Protein AF-0000000076641275 (afdb_homodimer)

InterPro domains:
  IPR004360 Glyoxalase/fosfomycin resistance/dioxygenase domain [PF00903] (17-124)
  IPR029068 Glyoxalase/Bleomycin resistance protein/Dihydroxybiphenyl dioxygenase [SSF54593] (12-140)
  IPR037523 Vicinal oxygen chelate (VOC), core domain [PS51819] (9-127)

Foldseek 3Di:
DPPQPVHPQADPDAAEFAFPPVVLVQQLCCQLQVKAWDDWDADPVGFTAWTWIDGPSGIHMYGYDDPVGHGDAEEDEDEDADAQSSVVRSVVSAWDWPFDFDDDPLQQKTWGWTQHPRGHIYIYIYHHDDADPVSSVVVCVVVVVD/DPPQPVHVQADPDAAEFAFPPVVLVQQLCCQLQVWAWDDWDADPVGFTAWTWIDGPSGIHIYGYDDPVGHGDAEEDEDEDADAQSSVVRSVVSPWDWPFDFDDDPLQQKTWGWTQHPRGHIYIYIYHHDDADPVSSVVVCVVVVVD

Sequence (292 aa):
MSITPFSDKYHTATPYLLVEGVAGLVDFLANAFGAEKTIWLERNNGSIMHVEVQIGDSIIMMGEPTDEFDSMPGSIYLRVEDCDATYQKALESGGESIMEPTDMHHAGERYGGIKDPAGNIWWIATHIEDVSPEEQQRRIKESGTLMSITPFSDKYHTATPYLLVEGVAGLVDFLANAFGAEKTIWLERNNGSIMHVEVQIGDSIIMMGEPTDEFDSMPGSIYLRVEDCDATYQKALESGGESIMEPTDMHHAGERYGGIKDPAGNIWWIATHIEDVSPEEQQRRIKESGTL

Radius of gyration: 19.06 Å; Cα contacts (8 Å, |Δi|>4): 694; chains: 2; bounding box: 42×55×48 Å

pLDDT: mean 88.31, std 16.48, range [21.06, 98.88]

Solvent-accessible surface area (backbone atoms only — not comparable to full-atom values): 14756 Å² total; per-residue (Å²): 130,83,59,68,43,91,42,98,59,66,59,28,55,24,44,33,35,24,20,60,61,54,71,60,43,53,52,31,38,29,67,25,62,60,35,40,79,75,46,81,39,55,31,73,88,65,48,46,56,38,34,31,32,35,33,86,77,25,52,42,36,33,24,40,52,52,98,88,40,69,68,34,38,30,32,33,38,32,57,43,93,49,31,67,61,38,52,51,35,28,44,75,51,60,28,42,83,76,35,74,72,39,78,37,74,40,66,20,29,32,37,23,31,33,31,41,85,51,60,27,36,39,36,33,24,15,82,73,45,64,56,41,70,69,55,23,54,51,37,32,53,69,69,57,65,56,128,82,56,68,42,90,42,96,59,64,59,27,55,25,44,34,35,25,21,60,60,54,70,60,42,50,53,32,39,30,67,25,63,61,35,40,81,74,45,82,40,54,32,72,86,66,49,46,57,38,33,30,32,35,36,87,77,23,50,41,35,35,25,40,52,51,98,87,40,69,69,34,39,33,32,32,37,33,56,43,93,47,32,67,61,38,51,51,35,26,44,75,51,59,28,42,81,76,35,75,72,40,77,37,73,39,66,19,28,31,37,24,30,33,32,42,86,50,61,28,35,39,36,33,24,14,83,72,43,67,56,39,70,69,54,23,52,53,37,32,53,69,67,58,65,56

Nearest PDB structures (foldseek):
  5ump-assembly1_B  TM=7.997E-01  e=6.516E-06  Streptomyces sp. CB03234
  5ujp-assembly1_B  TM=7.567E-01  e=3.694E-06  Streptomyces sp. CB03234
  6bnx-assembly1_A  TM=8.092E-01  e=3.576E-05  Zea mays
  2p7q-assembly4_C-2  TM=7.142E-01  e=1.678E-05  Listeria monocytogenes EGD-e
  1lqp-assembly1_B  TM=5.786E-01  e=1.113E-04  Pseudomonas aeruginosa

Organism: NCBI:txid1194090

Structure (mmCIF, N/CA/C/O backbone):
data_AF-0000000076641275-model_v1
#
loop_
_entity.id
_entity.type
_entity.pdbx_description
1 polymer 'Uncharacterized conserved protein PhnB, glyoxalase superfamily'
#
loop_
_atom_site.group_PDB
_atom_site.id
_atom_site.type_symbol
_atom_site.label_atom_id
_atom_site.label_alt_id
_atom_site.label_comp_id
_atom_site.label_asym_id
_atom_site.label_entity_id
_atom_site.label_seq_id
_atom_site.pdbx_PDB_ins_code
_atom_site.Cartn_x
_atom_site.Cartn_y
_atom_site.Cartn_z
_atom_site.occupancy
_atom_site.B_iso_or_equiv
_atom_site.auth_seq_id
_atom_site.auth_comp_id
_atom_site.auth_asym_id
_atom_site.auth_atom_id
_atom_site.pdbx_PDB_model_num
ATOM 1 N N . MET A 1 1 ? -12.047 10.492 27.875 1 21.19 1 MET A N 1
ATOM 2 C CA . MET A 1 1 ? -12.117 9.68 26.656 1 21.19 1 MET A CA 1
ATOM 3 C C . MET A 1 1 ? -10.719 9.328 26.156 1 21.19 1 MET A C 1
ATOM 5 O O . MET A 1 1 ? -9.852 10.203 26.047 1 21.19 1 MET A O 1
ATOM 9 N N . SER A 1 2 ? -10.086 8.242 26.453 1 25.23 2 SER A N 1
ATOM 10 C CA . SER A 1 2 ? -8.719 7.75 26.281 1 25.23 2 SER A CA 1
ATOM 11 C C . SER A 1 2 ? -8.227 7.984 24.859 1 25.23 2 SER A C 1
ATOM 13 O O . SER A 1 2 ? -8.914 7.637 23.891 1 25.23 2 SER A O 1
ATOM 15 N N . ILE A 1 3 ? -7.781 9.188 24.562 1 30.22 3 ILE A N 1
ATOM 16 C CA . ILE A 1 3 ? -7.094 9.547 23.328 1 30.22 3 ILE A CA 1
ATOM 17 C C . ILE A 1 3 ? -6.285 8.359 22.812 1 30.22 3 ILE A C 1
ATOM 19 O O . ILE A 1 3 ? -5.391 7.867 23.516 1 30.22 3 ILE A O 1
ATOM 23 N N . THR A 1 4 ? -6.867 7.492 22.188 1 33.38 4 THR A N 1
ATOM 24 C CA . THR A 1 4 ? -6.066 6.352 21.766 1 33.38 4 THR A CA 1
ATOM 25 C C . THR A 1 4 ? -4.773 6.82 21.109 1 33.38 4 THR A C 1
ATOM 27 O O . THR A 1 4 ? -4.801 7.609 20.156 1 33.38 4 THR A O 1
ATOM 30 N N . PRO A 1 5 ? -3.656 7.234 21.75 1 34.31 5 PRO A N 1
ATOM 31 C CA . PRO A 1 5 ? -2.336 7.504 21.188 1 34.31 5 PRO A CA 1
ATOM 32 C C . PRO A 1 5 ? -2.238 7.098 19.719 1 34.31 5 PRO A C 1
ATOM 34 O O . PRO A 1 5 ? -3.029 6.277 19.234 1 34.31 5 PRO A O 1
ATOM 37 N N . PHE A 1 6 ? -1.801 7.973 18.734 1 41.41 6 PHE A N 1
ATOM 38 C CA . PHE A 1 6 ? -1.416 7.344 17.484 1 41.41 6 PHE A CA 1
ATOM 39 C C . PHE A 1 6 ? -1.295 5.832 17.641 1 41.41 6 PHE A C 1
ATOM 41 O O . PHE A 1 6 ? -0.346 5.344 18.266 1 41.41 6 PHE A O 1
ATOM 48 N N . SER A 1 7 ? -2.271 5.219 18.203 1 48.5 7 SER A N 1
ATOM 49 C CA . SER A 1 7 ? -2.879 3.957 18.625 1 48.5 7 SER A CA 1
ATOM 50 C C . SER A 1 7 ? -2.41 2.801 17.734 1 48.5 7 SER A C 1
ATOM 52 O O . SER A 1 7 ? -1.901 3.016 16.641 1 48.5 7 SER A O 1
ATOM 54 N N . ASP A 1 8 ? -2.273 1.683 18.234 1 62.59 8 ASP A N 1
ATOM 55 C CA . ASP A 1 8 ? -2.145 0.279 17.844 1 62.59 8 ASP A CA 1
ATOM 56 C C . ASP A 1 8 ? -2.918 -0.016 16.562 1 62.59 8 ASP A C 1
ATOM 58 O O . ASP A 1 8 ? -3.039 -1.174 16.156 1 62.59 8 ASP A O 1
ATOM 62 N N . LYS A 1 9 ? -3.252 1.275 15.891 1 78.88 9 LYS A N 1
ATOM 63 C CA . LYS A 1 9 ? -4.148 0.966 14.781 1 78.88 9 LYS A CA 1
ATOM 64 C C . LYS A 1 9 ? -3.379 0.832 13.477 1 78.88 9 LYS A C 1
ATOM 66 O O . LYS A 1 9 ? -3.803 0.111 12.57 1 78.88 9 LYS A O 1
ATOM 71 N N . TYR A 1 10 ? -2.189 1.527 13.469 1 90.06 10 TYR A N 1
ATOM 72 C CA . TYR A 1 10 ? -1.462 1.541 12.203 1 90.06 10 TYR A CA 1
ATOM 73 C C . TYR A 1 10 ? -0.299 0.558 12.234 1 90.06 10 TYR A C 1
ATOM 75 O O . TYR A 1 10 ? 0.381 0.421 13.25 1 90.06 10 TYR A O 1
ATOM 83 N N . HIS A 1 11 ? -0.176 -0.023 11.156 1 95.38 11 HIS A N 1
ATOM 84 C CA . HIS A 1 11 ? 1.046 -0.794 10.953 1 95.38 11 HIS A CA 1
ATOM 85 C C . HIS A 1 11 ? 2.191 0.1 10.492 1 95.38 11 HIS A C 1
ATOM 87 O O . HIS A 1 11 ? 1.996 1.295 10.258 1 95.38 11 HIS A O 1
ATOM 93 N N . THR A 1 12 ? 3.33 -0.442 10.469 1 96.62 12 THR A N 1
ATOM 94 C CA . THR A 1 12 ? 4.492 0.324 10.031 1 96.62 12 THR A CA 1
ATOM 95 C C . THR A 1 12 ? 4.254 0.93 8.656 1 96.62 12 THR A C 1
ATOM 97 O O . THR A 1 12 ? 4.559 2.102 8.422 1 96.62 12 THR A O 1
ATOM 100 N N . ALA A 1 13 ? 3.758 0.135 7.727 1 97.75 13 ALA A N 1
ATOM 101 C CA . ALA A 1 13 ? 3.459 0.592 6.375 1 97.75 13 ALA A CA 1
ATOM 102 C C . ALA A 1 13 ? 1.959 0.536 6.094 1 97.75 13 ALA A C 1
ATOM 104 O O . ALA A 1 13 ? 1.328 -0.51 6.27 1 97.75 13 ALA A O 1
ATOM 105 N N . THR A 1 14 ? 1.413 1.625 5.703 1 97.94 14 THR A N 1
ATOM 106 C CA . THR A 1 14 ? 0.001 1.739 5.355 1 97.94 14 THR A CA 1
ATOM 107 C C . THR A 1 14 ? -0.164 2.232 3.922 1 97.94 14 THR A C 1
ATOM 109 O O . THR A 1 14 ? 0.385 3.271 3.549 1 97.94 14 THR A O 1
ATOM 1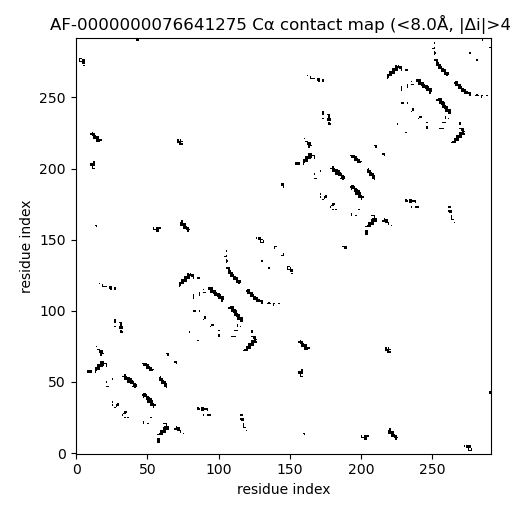12 N N . PRO A 1 15 ? -0.884 1.471 3.094 1 98.69 15 PRO A N 1
ATOM 113 C CA . PRO A 1 15 ? -1.108 1.979 1.739 1 98.69 15 PRO A CA 1
ATOM 114 C C . PRO A 1 15 ? -1.809 3.336 1.725 1 98.69 15 PRO A C 1
ATOM 116 O O . PRO A 1 15 ? -2.701 3.582 2.539 1 98.69 15 PRO A O 1
ATOM 119 N N . TYR A 1 16 ? -1.378 4.184 0.851 1 98.5 16 TYR A N 1
ATOM 120 C CA . TYR A 1 16 ? -2.006 5.477 0.615 1 98.5 16 TYR A CA 1
ATOM 121 C C . TYR A 1 16 ? -2.41 5.629 -0.847 1 98.5 16 TYR A C 1
ATOM 123 O O . TYR A 1 16 ? -1.552 5.707 -1.729 1 98.5 16 TYR A O 1
ATOM 131 N N . LEU A 1 17 ? -3.678 5.68 -1.099 1 98.75 17 LEU A N 1
ATOM 132 C CA . LEU A 1 17 ? -4.211 5.777 -2.453 1 98.75 17 LEU A CA 1
ATOM 133 C C . LEU A 1 17 ? -4.613 7.211 -2.777 1 98.75 17 LEU A C 1
ATOM 135 O O . LEU A 1 17 ? -5.551 7.75 -2.18 1 98.75 17 LEU A O 1
ATOM 139 N N . LEU A 1 18 ? -3.891 7.844 -3.684 1 98.31 18 LEU A N 1
ATOM 140 C CA . LEU A 1 18 ? -4.27 9.148 -4.211 1 98.31 18 LEU A CA 1
ATOM 141 C C . LEU A 1 18 ? -5.07 9 -5.5 1 98.31 18 LEU A C 1
ATOM 143 O O . LEU A 1 18 ? -4.5 8.773 -6.566 1 98.31 18 LEU A O 1
ATOM 147 N N . VAL A 1 19 ? -6.355 9.18 -5.395 1 98.56 19 VAL A N 1
ATOM 148 C CA . VAL A 1 19 ? -7.211 8.875 -6.539 1 98.56 19 VAL A CA 1
ATOM 149 C C . VAL A 1 19 ? -8.383 9.852 -6.586 1 98.56 19 VAL A C 1
ATOM 151 O O . VAL A 1 19 ? -8.734 10.453 -5.57 1 98.56 19 VAL A O 1
ATOM 154 N N . GLU A 1 20 ? -8.938 9.945 -7.75 1 97.06 20 GLU A N 1
ATOM 155 C CA . GLU A 1 20 ? -10.211 10.656 -7.871 1 97.06 20 GLU A CA 1
ATOM 156 C C . GLU A 1 20 ? -11.375 9.773 -7.43 1 97.06 20 GLU A C 1
ATOM 158 O O . GLU A 1 20 ? -11.305 8.547 -7.531 1 97.06 20 GLU A O 1
ATOM 163 N N . GLY A 1 21 ? -12.43 10.414 -6.926 1 96.31 21 GLY A N 1
ATOM 164 C CA . GLY A 1 21 ? -13.633 9.672 -6.594 1 96.31 21 GLY A CA 1
ATOM 165 C C . GLY A 1 21 ? -13.492 8.828 -5.344 1 96.31 21 GLY A C 1
ATOM 166 O O . GLY A 1 21 ? -13.844 7.641 -5.344 1 96.31 21 GLY A O 1
ATOM 167 N N . VAL A 1 22 ? -12.898 9.383 -4.297 1 97.62 22 VAL A N 1
ATOM 168 C CA . VAL A 1 22 ? -12.625 8.688 -3.045 1 97.62 22 VAL A CA 1
ATOM 169 C C . VAL A 1 22 ? -13.93 8.195 -2.43 1 97.62 22 VAL A C 1
ATOM 171 O O . VAL A 1 22 ? -13.992 7.086 -1.894 1 97.62 22 VAL A O 1
ATOM 174 N N . ALA A 1 23 ? -14.992 9 -2.553 1 96.75 23 ALA A N 1
ATOM 175 C CA . ALA A 1 23 ? -16.281 8.594 -1.99 1 96.75 23 ALA A CA 1
ATOM 176 C C . ALA A 1 23 ? -16.766 7.293 -2.621 1 96.75 23 ALA A C 1
ATOM 178 O O . ALA A 1 23 ? -17.188 6.375 -1.914 1 96.75 23 ALA A O 1
ATOM 179 N N . GLY A 1 24 ? -16.719 7.219 -3.932 1 97.69 24 GLY A N 1
ATOM 180 C CA . GLY A 1 24 ? -17.078 5.996 -4.629 1 97.69 24 GLY A CA 1
ATOM 181 C C . GLY A 1 24 ? -16.188 4.816 -4.277 1 97.69 24 GLY A C 1
ATOM 182 O O . GLY A 1 24 ? -16.656 3.682 -4.191 1 97.69 24 GLY A O 1
ATOM 183 N N . LEU A 1 25 ? -14.906 5.082 -4.094 1 98.31 25 LEU A N 1
ATOM 184 C CA . LEU A 1 25 ? -13.977 4.027 -3.701 1 98.31 25 LEU A CA 1
ATOM 185 C C . LEU A 1 25 ? -14.328 3.477 -2.324 1 98.31 25 LEU A C 1
ATOM 187 O O . LEU A 1 25 ? -14.297 2.262 -2.109 1 98.31 25 LEU A O 1
ATOM 191 N N . VAL A 1 26 ? -14.641 4.355 -1.362 1 98 26 VAL A N 1
ATOM 192 C CA . VAL A 1 26 ? -15.023 3.92 -0.023 1 98 26 VAL A CA 1
ATOM 193 C C . VAL A 1 26 ? -16.25 3.01 -0.106 1 98 26 VAL A C 1
ATOM 195 O O . VAL A 1 26 ? -16.297 1.962 0.544 1 98 26 VAL A O 1
ATOM 198 N N . ASP A 1 27 ? -17.219 3.369 -0.912 1 98.06 27 ASP A N 1
ATOM 199 C CA . ASP A 1 27 ? -18.406 2.537 -1.11 1 98.06 27 ASP A CA 1
ATOM 200 C C . ASP A 1 27 ? -18.031 1.179 -1.696 1 98.06 27 ASP A C 1
ATOM 202 O O . ASP A 1 27 ? -18.531 0.145 -1.254 1 98.06 27 ASP A O 1
ATOM 206 N N . PHE A 1 28 ? -17.203 1.233 -2.686 1 98.81 28 PHE A N 1
ATOM 207 C CA . PHE A 1 28 ? -16.734 -0.005 -3.297 1 98.81 28 PHE A CA 1
ATOM 208 C C . PHE A 1 28 ? -16.094 -0.913 -2.256 1 98.81 28 PHE A C 1
ATOM 210 O O . PHE A 1 28 ? -16.406 -2.1 -2.174 1 98.81 28 PHE A O 1
ATOM 217 N N . LEU A 1 29 ? -15.172 -0.357 -1.477 1 98.75 29 LEU A N 1
ATOM 218 C CA . LEU A 1 29 ? -14.43 -1.143 -0.498 1 98.75 29 LEU A CA 1
ATOM 219 C C . LEU A 1 29 ? -15.359 -1.681 0.585 1 98.75 29 LEU A C 1
ATOM 221 O O . LEU A 1 29 ? -15.156 -2.791 1.084 1 98.75 29 LEU A O 1
ATOM 225 N N . ALA A 1 30 ? -16.344 -0.887 0.971 1 98.5 30 ALA A N 1
ATOM 226 C CA . ALA A 1 30 ? -17.312 -1.351 1.949 1 98.5 30 ALA A CA 1
ATOM 227 C C . ALA A 1 30 ? -18.094 -2.549 1.418 1 98.5 30 ALA A C 1
ATOM 229 O O . ALA A 1 30 ? -18.25 -3.557 2.111 1 98.5 30 ALA A O 1
ATOM 230 N N . ASN A 1 31 ? -18.547 -2.453 0.257 1 98.25 31 ASN A N 1
ATOM 231 C CA . ASN A 1 31 ? -19.359 -3.498 -0.341 1 98.25 31 ASN A CA 1
ATOM 232 C C . ASN A 1 31 ? -18.547 -4.738 -0.679 1 98.25 31 ASN A C 1
ATOM 234 O O . ASN A 1 31 ? -18.969 -5.863 -0.431 1 98.25 31 ASN A O 1
ATOM 238 N N . ALA A 1 32 ? -17.406 -4.516 -1.202 1 98.56 32 ALA A N 1
ATOM 239 C CA . ALA A 1 32 ? -16.609 -5.621 -1.72 1 98.56 32 ALA A CA 1
ATOM 240 C C . ALA A 1 32 ? -15.828 -6.309 -0.598 1 98.56 32 ALA A C 1
ATOM 242 O O . ALA A 1 32 ? -15.695 -7.535 -0.594 1 98.56 32 ALA A O 1
ATOM 243 N N . PHE A 1 33 ? -15.297 -5.469 0.336 1 98.5 33 PHE A N 1
ATOM 244 C CA . PHE A 1 33 ? -14.297 -6.016 1.247 1 98.5 33 PHE A CA 1
ATOM 245 C C . PHE A 1 33 ? -14.727 -5.816 2.697 1 98.5 33 PHE A C 1
ATOM 247 O O . PHE A 1 33 ? -13.992 -6.18 3.619 1 98.5 33 PHE A O 1
ATOM 254 N N . GLY A 1 34 ? -15.852 -5.23 2.947 1 97.81 34 GLY A N 1
ATOM 255 C CA . GLY A 1 34 ? -16.312 -4.992 4.305 1 97.81 34 GLY A CA 1
ATOM 256 C C . GLY A 1 34 ? -15.547 -3.887 5.008 1 97.81 34 GLY A C 1
ATOM 257 O O . GLY A 1 34 ? -15.391 -3.912 6.23 1 97.81 34 GLY A O 1
ATOM 258 N N . ALA A 1 35 ? -15.07 -2.988 4.242 1 97.75 35 ALA A N 1
ATOM 259 C CA . ALA A 1 35 ? -14.312 -1.878 4.812 1 97.75 35 ALA A CA 1
ATOM 260 C C . ALA A 1 35 ? -15.195 -1.005 5.695 1 97.75 35 ALA A C 1
ATOM 262 O O . ALA A 1 35 ? -16.359 -0.744 5.363 1 97.75 35 ALA A O 1
ATOM 263 N N . GLU A 1 36 ? -14.594 -0.592 6.781 1 94.56 36 GLU A N 1
ATOM 264 C CA . GLU A 1 36 ? -15.258 0.338 7.684 1 94.56 36 GLU A CA 1
ATOM 265 C C . GLU A 1 36 ? -14.539 1.684 7.723 1 94.56 36 GLU A C 1
ATOM 267 O O . GLU A 1 36 ? -13.32 1.736 7.902 1 94.56 36 GLU A O 1
ATOM 272 N N . LYS A 1 37 ? -15.312 2.707 7.512 1 85.06 37 LYS A N 1
ATOM 273 C CA . LYS A 1 37 ? -14.734 4.047 7.555 1 85.06 37 LYS A CA 1
ATOM 274 C C . LYS A 1 37 ? -14.328 4.426 8.977 1 85.06 37 LYS A C 1
ATOM 276 O O . LYS A 1 37 ? -15.117 4.262 9.914 1 85.06 37 LYS A O 1
ATOM 281 N N . THR A 1 38 ? -13.234 5.121 8.969 1 76.62 38 THR A N 1
AT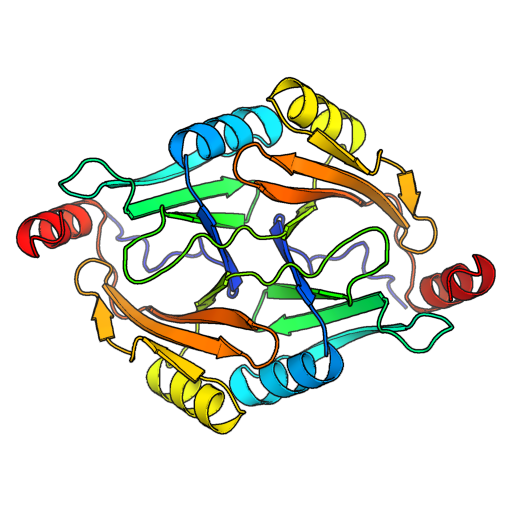OM 282 C CA . THR A 1 38 ? -12.789 5.5 10.305 1 76.62 38 THR A CA 1
ATOM 283 C C . THR A 1 38 ? -12.516 7 10.383 1 76.62 38 THR A C 1
ATOM 285 O O . THR A 1 38 ? -12.797 7.637 11.398 1 76.62 38 THR A O 1
ATOM 288 N N . ILE A 1 39 ? -11.992 7.605 9.398 1 82.56 39 ILE A N 1
ATOM 289 C CA . ILE A 1 39 ? -11.672 9.031 9.312 1 82.56 39 ILE A CA 1
ATOM 290 C C . ILE A 1 39 ? -12.164 9.586 7.984 1 82.56 39 ILE A C 1
ATOM 292 O O . ILE A 1 39 ? -12.062 8.93 6.945 1 82.56 39 ILE A O 1
ATOM 296 N N . TRP A 1 40 ? -12.773 10.742 8.008 1 88.31 40 TRP A N 1
ATOM 297 C CA . TRP A 1 40 ? -13.25 11.438 6.82 1 88.31 40 TRP A CA 1
ATOM 298 C C . TRP A 1 40 ? -13.008 12.938 6.938 1 88.31 40 TRP A C 1
ATOM 300 O O . TRP A 1 40 ? -13.688 13.625 7.707 1 88.31 40 TRP A O 1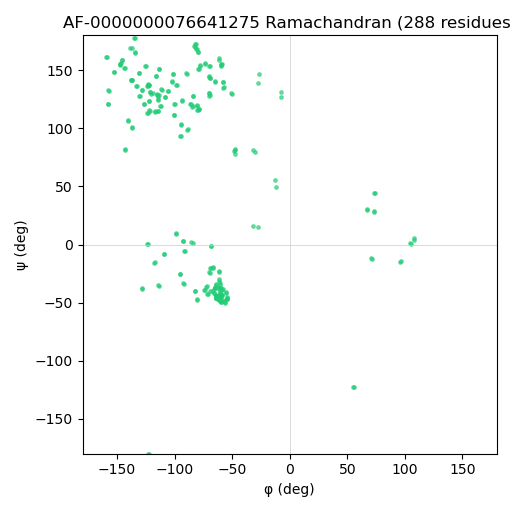
ATOM 310 N N . LEU A 1 41 ? -12.031 13.398 6.184 1 85.25 41 LEU A N 1
ATOM 311 C CA . LEU A 1 41 ? -11.68 14.812 6.195 1 85.25 41 LEU A CA 1
ATOM 312 C C . LEU A 1 41 ? -11.859 15.43 4.812 1 85.25 41 LEU A C 1
ATOM 314 O O . LEU A 1 41 ? -11.297 14.938 3.832 1 85.25 41 LEU A O 1
ATOM 318 N N . GLU A 1 42 ? -12.547 16.531 4.805 1 87.38 42 GLU A N 1
ATOM 319 C CA . GLU A 1 42 ? -12.797 17.234 3.553 1 87.38 42 GLU A CA 1
ATOM 320 C C . GLU A 1 42 ? -12.086 18.594 3.529 1 87.38 42 GLU A C 1
ATOM 322 O O . GLU A 1 42 ? -11.867 19.203 4.578 1 87.38 42 GLU A O 1
ATOM 327 N N . ARG A 1 43 ? -11.758 18.969 2.334 1 86.19 43 ARG A N 1
ATOM 328 C CA . ARG A 1 43 ? -11.281 20.328 2.127 1 86.19 43 ARG A CA 1
ATOM 329 C C . ARG A 1 43 ? -12.453 21.312 2.035 1 86.19 43 ARG A C 1
ATOM 331 O O . ARG A 1 43 ? -13.602 20.906 1.889 1 86.19 43 ARG A O 1
ATOM 338 N N . ASN A 1 44 ? -12.062 22.562 2.092 1 83.19 44 ASN A N 1
ATOM 339 C CA . ASN A 1 44 ? -13.078 23.609 2.029 1 83.19 44 ASN A CA 1
ATOM 340 C C . ASN A 1 44 ? -13.844 23.562 0.708 1 83.19 44 ASN A C 1
ATOM 342 O O . ASN A 1 44 ? -15.031 23.906 0.662 1 83.19 44 ASN A O 1
ATOM 346 N N . ASN A 1 45 ? -13.227 23.156 -0.302 1 86.56 45 ASN A N 1
ATOM 347 C CA . ASN A 1 45 ? -13.844 23.141 -1.62 1 86.56 45 ASN A CA 1
ATOM 348 C C . ASN A 1 45 ? -14.68 21.875 -1.835 1 86.56 45 ASN A C 1
ATOM 350 O O . ASN A 1 45 ? -15.195 21.656 -2.932 1 86.56 45 ASN A O 1
ATOM 354 N N . GLY A 1 46 ? -14.75 21.016 -0.806 1 87.31 46 GLY A N 1
ATOM 355 C CA . GLY A 1 46 ? -15.586 19.828 -0.873 1 87.31 46 GLY A CA 1
ATOM 356 C C . GLY A 1 46 ? -14.828 18.578 -1.294 1 87.31 46 GLY A C 1
ATOM 357 O O . GLY A 1 46 ? -15.336 17.469 -1.17 1 87.31 46 GLY A O 1
ATOM 358 N N . SER A 1 47 ? -13.672 18.812 -1.81 1 90.19 47 SER A N 1
ATOM 359 C CA . SER A 1 47 ? -12.875 17.641 -2.174 1 90.19 47 SER A CA 1
ATOM 360 C C . SER A 1 47 ? -12.391 16.891 -0.937 1 90.19 47 SER A C 1
ATOM 362 O O . SER A 1 47 ? -12.297 17.469 0.149 1 90.19 47 SER A O 1
ATOM 364 N N . ILE A 1 48 ? -12.164 15.672 -1.044 1 92.12 48 ILE A N 1
ATOM 365 C CA . ILE A 1 48 ? -11.773 14.844 0.09 1 92.12 48 ILE A CA 1
ATOM 366 C C . ILE A 1 48 ? -10.266 14.945 0.309 1 92.12 48 ILE A C 1
ATOM 368 O O . ILE A 1 48 ? -9.484 14.562 -0.562 1 92.12 48 ILE A O 1
ATOM 372 N N . MET A 1 49 ? -9.875 15.406 1.415 1 89.81 49 MET A N 1
ATOM 373 C CA . MET A 1 49 ? -8.477 15.57 1.79 1 89.81 49 MET A CA 1
ATOM 374 C C . MET A 1 49 ? -7.875 14.25 2.26 1 89.81 49 MET A C 1
ATOM 376 O O . MET A 1 49 ? -6.785 13.875 1.832 1 89.81 49 MET A O 1
ATOM 380 N N . HIS A 1 50 ? -8.602 13.586 3.133 1 92.31 50 HIS A N 1
ATOM 381 C CA . HIS A 1 50 ? -8.07 12.375 3.748 1 92.31 50 HIS A CA 1
ATOM 382 C C . HIS A 1 50 ? -9.188 11.477 4.258 1 92.31 50 HIS A C 1
ATOM 384 O O . HIS A 1 50 ? -10.109 11.945 4.93 1 92.31 50 HIS A O 1
ATOM 390 N N . VAL A 1 51 ? -9.086 10.211 3.93 1 93.94 51 VAL A N 1
ATOM 391 C CA . VAL A 1 51 ? -10 9.188 4.418 1 93.94 51 VAL A CA 1
ATOM 392 C C . VAL A 1 51 ? -9.219 7.938 4.816 1 93.94 51 VAL A C 1
ATOM 394 O O . VAL A 1 51 ? -8.234 7.582 4.164 1 93.94 51 VAL A O 1
ATOM 397 N N . GLU A 1 52 ? -9.648 7.328 5.879 1 94.56 52 GLU A N 1
ATOM 398 C CA . GLU A 1 52 ? -9.133 6.023 6.273 1 94.56 52 GLU A CA 1
ATOM 399 C C . GLU A 1 52 ? -10.25 5 6.402 1 94.56 52 GLU A C 1
ATOM 401 O O . GLU A 1 52 ? -11.336 5.312 6.906 1 94.56 52 GLU A O 1
ATOM 406 N N . VAL A 1 53 ? -9.977 3.834 5.906 1 96.94 53 VAL A N 1
ATOM 407 C CA . VAL A 1 53 ? -10.875 2.703 6.121 1 96.94 53 VAL A CA 1
ATOM 408 C C . VAL A 1 53 ? -10.102 1.541 6.738 1 96.94 53 VAL A C 1
ATOM 410 O O . VAL A 1 53 ? -8.883 1.438 6.574 1 96.94 53 VAL A O 1
ATOM 413 N N . GLN A 1 54 ? -10.805 0.73 7.449 1 96.62 54 GLN A N 1
ATOM 414 C CA . GLN A 1 54 ? -10.234 -0.486 8.016 1 96.62 54 GLN A CA 1
ATOM 415 C C . GLN A 1 54 ? -10.758 -1.727 7.297 1 96.62 54 GLN A C 1
ATOM 417 O O . GLN A 1 54 ? -11.969 -1.871 7.102 1 96.62 54 GLN A O 1
ATOM 422 N N . ILE A 1 55 ? -9.906 -2.541 6.844 1 96.94 55 ILE A N 1
ATOM 423 C CA . ILE A 1 55 ? -10.211 -3.873 6.332 1 96.94 55 ILE A CA 1
ATOM 424 C C . ILE A 1 55 ? -9.43 -4.922 7.125 1 96.94 55 ILE A C 1
ATOM 426 O O . ILE A 1 55 ? -8.203 -4.973 7.062 1 96.94 55 ILE A O 1
ATOM 430 N N . GLY A 1 56 ? -10.109 -5.773 7.836 1 94.88 56 GLY A N 1
ATOM 431 C CA . GLY A 1 56 ? -9.406 -6.66 8.75 1 94.88 56 GLY A CA 1
ATOM 432 C C . GLY A 1 56 ? -8.531 -5.926 9.742 1 94.88 56 GLY A C 1
ATOM 433 O O . GLY A 1 56 ? -8.992 -5.016 10.438 1 94.88 56 GLY A O 1
ATOM 434 N N . ASP A 1 57 ? -7.27 -6.215 9.773 1 94.31 57 ASP A N 1
ATOM 435 C CA . ASP A 1 57 ? -6.371 -5.59 10.734 1 94.31 57 ASP A CA 1
ATOM 436 C C . ASP A 1 57 ? -5.602 -4.434 10.102 1 94.31 57 ASP A C 1
ATOM 438 O O . ASP A 1 57 ? -4.629 -3.938 10.68 1 94.31 57 ASP A O 1
ATOM 442 N N . SER A 1 58 ? -5.992 -4.0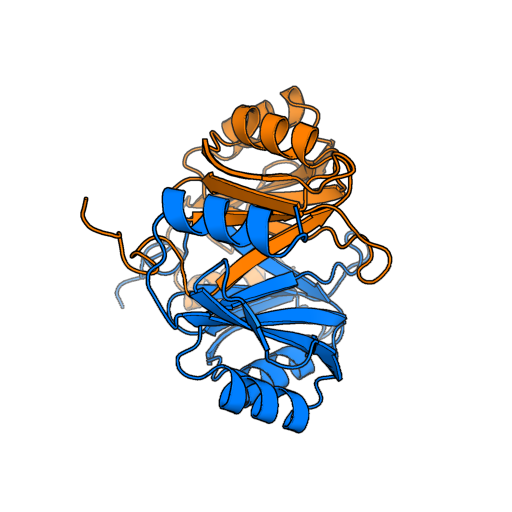74 8.93 1 96.5 58 SER A N 1
ATOM 443 C CA . SER A 1 58 ? -5.207 -3.088 8.195 1 96.5 58 SER A CA 1
ATOM 444 C C . SER A 1 58 ? -6.012 -1.815 7.949 1 96.5 58 SER A C 1
ATOM 446 O O . SER A 1 58 ? -7.215 -1.874 7.684 1 96.5 58 SER A O 1
ATOM 448 N N . ILE A 1 59 ? -5.332 -0.695 7.977 1 96.56 59 ILE A N 1
ATOM 449 C CA . ILE A 1 59 ? -5.867 0.595 7.551 1 96.56 59 ILE A CA 1
ATOM 450 C C . ILE A 1 59 ? -5.41 0.899 6.129 1 96.56 59 ILE A C 1
ATOM 452 O O . ILE A 1 59 ? -4.254 0.654 5.773 1 96.56 59 ILE A O 1
ATOM 456 N N . ILE A 1 60 ? -6.316 1.4 5.34 1 98.12 60 ILE A N 1
ATOM 457 C CA . ILE A 1 60 ? -6.004 1.982 4.039 1 98.12 60 ILE A CA 1
ATOM 458 C C . ILE A 1 60 ? -6.328 3.475 4.051 1 98.12 60 ILE A C 1
ATOM 460 O O . ILE A 1 60 ? -7.414 3.879 4.473 1 98.12 60 ILE A O 1
ATOM 464 N N . MET A 1 61 ? -5.348 4.273 3.625 1 97.31 61 MET A N 1
ATOM 465 C CA . MET A 1 61 ? -5.523 5.719 3.535 1 97.31 61 MET A CA 1
ATOM 466 C C . MET A 1 61 ? -5.785 6.145 2.096 1 97.31 61 MET A C 1
ATOM 468 O O . MET A 1 61 ? -5.258 5.543 1.158 1 97.31 61 MET A O 1
ATOM 472 N N . MET A 1 62 ? -6.574 7.168 2.002 1 97.75 62 MET A N 1
ATOM 473 C CA . MET A 1 62 ? -6.891 7.676 0.671 1 97.75 62 MET A CA 1
ATOM 474 C C . MET A 1 62 ? -7.09 9.188 0.701 1 97.75 62 MET A C 1
ATOM 476 O O . MET A 1 62 ? -7.504 9.742 1.719 1 97.75 62 MET A O 1
ATOM 480 N N . GLY A 1 63 ? -6.887 9.805 -0.357 1 96.31 63 GLY A N 1
ATOM 481 C CA . GLY A 1 63 ? -7.164 11.211 -0.598 1 96.31 63 GLY A CA 1
ATOM 482 C C . GLY A 1 63 ? -7.293 11.555 -2.07 1 96.31 63 GLY A C 1
ATOM 483 O O . GLY A 1 63 ? -6.891 10.766 -2.932 1 96.31 63 GLY A O 1
ATOM 484 N N . GLU A 1 64 ? -7.887 12.648 -2.316 1 97.38 64 GLU A N 1
ATOM 485 C CA . GLU A 1 64 ? -8.016 13.094 -3.701 1 97.38 64 GLU A CA 1
ATOM 486 C C . GLU A 1 64 ? -6.816 13.938 -4.125 1 97.38 64 GLU A C 1
ATOM 488 O O . GLU A 1 64 ? -6.223 14.641 -3.301 1 97.38 64 GLU A O 1
ATOM 493 N N . PRO A 1 65 ? -6.457 13.828 -5.418 1 96.75 65 PRO A N 1
ATOM 494 C CA . PRO A 1 65 ? -5.305 14.594 -5.91 1 96.75 65 PRO A CA 1
ATOM 495 C C . PRO A 1 65 ? -5.477 16.094 -5.742 1 96.75 65 PRO A C 1
ATOM 497 O O . PRO A 1 65 ? -6.594 16.578 -5.543 1 96.75 65 PRO A O 1
ATOM 500 N N . THR A 1 66 ? -4.344 16.766 -5.656 1 93.81 66 THR A N 1
ATOM 501 C CA . THR A 1 66 ? -4.266 18.234 -5.613 1 93.81 66 THR A CA 1
ATOM 502 C C . THR A 1 66 ? -3.395 18.75 -6.75 1 93.81 66 THR A C 1
ATOM 504 O O . THR A 1 66 ? -2.949 17.984 -7.605 1 93.81 66 THR A O 1
ATOM 507 N N . ASP A 1 67 ? -3.244 20.062 -6.816 1 91.88 67 ASP A N 1
ATOM 508 C CA . ASP A 1 67 ? -2.354 20.656 -7.809 1 91.88 67 ASP A CA 1
ATOM 509 C C . ASP A 1 67 ? -0.911 20.188 -7.598 1 91.88 67 ASP A C 1
ATOM 511 O O . ASP A 1 67 ? -0.127 20.125 -8.547 1 91.88 67 ASP A O 1
ATOM 515 N N . GLU A 1 68 ? -0.608 19.797 -6.43 1 90.69 68 GLU A N 1
ATOM 516 C CA . GLU A 1 68 ? 0.758 19.422 -6.066 1 90.69 68 GLU A CA 1
ATOM 517 C C . GLU A 1 68 ? 1.002 17.938 -6.266 1 90.69 68 GLU A C 1
ATOM 519 O O . GLU A 1 68 ? 2.117 17.516 -6.59 1 90.69 68 GLU A O 1
ATOM 524 N N . PHE A 1 69 ? -0.064 17.172 -6.031 1 93.12 69 PHE A N 1
ATOM 525 C CA . PHE A 1 69 ? 0.087 15.727 -6.098 1 93.12 69 PHE A CA 1
ATOM 526 C C . PHE A 1 69 ? -0.941 15.117 -7.043 1 93.12 69 PHE A C 1
ATOM 528 O O . PHE A 1 69 ? -2.146 15.203 -6.797 1 93.12 69 PHE A O 1
ATOM 535 N N . ASP A 1 70 ? -0.402 14.453 -8.023 1 95.44 70 ASP A N 1
ATOM 536 C CA . ASP A 1 70 ? -1.256 13.844 -9.039 1 95.44 70 ASP A CA 1
ATOM 537 C C . ASP A 1 70 ? -1.85 12.531 -8.539 1 95.44 70 ASP A C 1
ATOM 539 O O . ASP A 1 70 ? -1.424 12 -7.512 1 95.44 70 ASP A O 1
ATOM 543 N N . SER A 1 71 ? -2.857 12.086 -9.297 1 98 71 SER A N 1
ATOM 544 C CA . SER A 1 71 ? -3.438 10.781 -9 1 98 71 SER A CA 1
ATOM 545 C C . SER A 1 71 ? -2.383 9.68 -9.055 1 98 71 SER A C 1
ATOM 547 O O . SER A 1 71 ? -1.521 9.68 -9.938 1 98 71 SER A O 1
ATOM 549 N N . MET A 1 72 ? -2.418 8.852 -8.094 1 98.25 72 MET A N 1
ATOM 550 C CA . MET A 1 72 ? -1.521 7.699 -7.996 1 98.25 72 MET A CA 1
ATOM 551 C C . MET A 1 72 ? -2.25 6.492 -7.418 1 98.25 72 MET A C 1
ATOM 553 O O . MET A 1 72 ? -2.145 6.211 -6.223 1 98.25 72 MET A O 1
ATOM 557 N N . PRO A 1 73 ? -2.988 5.801 -8.328 1 98.44 73 PRO A N 1
ATOM 558 C CA . PRO A 1 73 ? -3.535 4.523 -7.867 1 98.44 73 PRO A CA 1
ATOM 559 C C . PRO A 1 73 ? -2.449 3.525 -7.477 1 98.44 73 PRO A C 1
ATOM 561 O O . PRO A 1 73 ? -1.285 3.699 -7.844 1 98.44 73 PRO A O 1
ATOM 564 N N . GLY A 1 74 ? -2.818 2.566 -6.688 1 98.44 74 GLY A N 1
ATOM 565 C CA . GLY A 1 74 ? -1.87 1.56 -6.238 1 98.44 74 GLY A CA 1
ATOM 566 C C . GLY A 1 74 ? -2.412 0.145 -6.332 1 98.44 74 GLY A C 1
ATOM 567 O O . GLY A 1 74 ? -3.537 -0.065 -6.793 1 98.44 74 GLY A O 1
ATOM 568 N N . SER A 1 75 ? -1.589 -0.799 -5.988 1 98.62 75 SER A N 1
ATOM 569 C CA . SER A 1 75 ? -1.978 -2.203 -5.922 1 98.62 75 SER A CA 1
ATOM 570 C C . SER A 1 75 ? -1.741 -2.777 -4.527 1 98.62 75 SER A C 1
ATOM 572 O O . SER A 1 75 ? -0.73 -2.477 -3.891 1 98.62 75 SER A O 1
ATOM 574 N N . ILE A 1 76 ? -2.689 -3.504 -4.113 1 98.75 76 ILE A N 1
ATOM 575 C CA . ILE A 1 76 ? -2.689 -4.043 -2.76 1 98.75 76 ILE A CA 1
ATOM 576 C C . ILE A 1 76 ? -2.973 -5.543 -2.801 1 98.75 76 ILE A C 1
ATOM 578 O O . ILE A 1 76 ? -3.875 -5.992 -3.51 1 98.75 76 ILE A O 1
ATOM 582 N N . TYR A 1 77 ? -2.119 -6.328 -2.156 1 97.69 77 TYR A N 1
ATOM 583 C CA . TYR A 1 77 ? -2.408 -7.723 -1.847 1 97.69 77 TYR A CA 1
ATOM 584 C C . TYR A 1 77 ? -3.33 -7.832 -0.639 1 97.69 77 TYR A C 1
ATOM 586 O O . TYR A 1 77 ? -2.959 -7.441 0.47 1 97.69 77 TYR A O 1
ATOM 594 N N . LEU A 1 78 ? -4.508 -8.359 -0.829 1 98.12 78 LEU A N 1
ATOM 595 C CA . LEU A 1 78 ? -5.547 -8.414 0.197 1 98.12 78 LEU A CA 1
ATOM 596 C C . LEU A 1 78 ? -5.844 -9.852 0.597 1 98.12 78 LEU A C 1
ATOM 598 O O . LEU A 1 78 ? -6.391 -10.625 -0.198 1 98.12 78 LEU A O 1
ATOM 602 N N . ARG A 1 79 ? -5.547 -10.188 1.822 1 96.62 79 ARG A N 1
ATOM 603 C CA . ARG A 1 79 ? -5.859 -11.516 2.338 1 96.62 79 ARG A CA 1
ATOM 604 C C . ARG A 1 79 ? -7.297 -11.586 2.836 1 96.62 79 ARG A C 1
ATOM 606 O O . ARG A 1 79 ? -7.719 -10.758 3.648 1 96.62 79 ARG A O 1
ATOM 613 N N . VAL A 1 80 ? -7.977 -12.57 2.35 1 96.81 80 VAL A N 1
ATOM 614 C CA . VAL A 1 80 ? -9.367 -12.742 2.74 1 96.81 80 VAL A CA 1
ATOM 615 C C . VAL A 1 80 ? -9.633 -14.211 3.07 1 96.81 80 VAL A C 1
ATOM 617 O O . VAL A 1 80 ? -8.812 -15.078 2.777 1 96.81 80 VAL A O 1
ATOM 620 N N . GLU A 1 81 ? -10.734 -14.484 3.711 1 95.06 81 GLU A N 1
ATOM 621 C CA . GLU A 1 81 ? -11.094 -15.844 4.09 1 95.06 81 GLU A CA 1
ATOM 622 C C . GLU A 1 81 ? -11.531 -16.656 2.873 1 95.06 81 GLU A C 1
ATOM 624 O O . GLU A 1 81 ? -11.258 -17.859 2.793 1 95.06 81 GLU A O 1
ATOM 629 N N . ASP A 1 82 ? -12.195 -16.031 1.964 1 96.44 82 ASP A N 1
ATOM 630 C CA . ASP A 1 82 ? -12.75 -16.688 0.787 1 96.44 82 ASP A CA 1
ATOM 631 C C . ASP A 1 82 ? -12.516 -15.859 -0.472 1 96.44 82 ASP A C 1
ATOM 633 O O . ASP A 1 82 ? -13.273 -14.938 -0.767 1 96.44 82 ASP A O 1
ATOM 637 N N . CYS A 1 83 ? -11.523 -16.25 -1.221 1 97.38 83 CYS A N 1
ATOM 638 C CA . CYS A 1 83 ? -11.086 -15.531 -2.414 1 97.38 83 CYS A CA 1
ATOM 639 C C . CYS A 1 83 ? -12.219 -15.438 -3.432 1 97.38 83 CYS A C 1
ATOM 641 O O . CYS A 1 83 ? -12.523 -14.352 -3.928 1 97.38 83 CYS A O 1
ATOM 643 N N . ASP A 1 84 ? -12.883 -16.547 -3.738 1 98 84 ASP A N 1
ATOM 644 C CA . ASP A 1 84 ? -13.906 -16.594 -4.777 1 98 84 ASP A CA 1
ATOM 645 C C . ASP A 1 84 ? -15.094 -15.711 -4.418 1 98 84 ASP A C 1
ATOM 647 O O . ASP A 1 84 ? -15.578 -14.945 -5.254 1 98 84 ASP A O 1
ATOM 651 N N . ALA A 1 85 ? -15.547 -15.812 -3.223 1 98.44 85 ALA A N 1
ATOM 652 C CA . ALA A 1 85 ? -16.688 -15.023 -2.789 1 98.44 85 ALA A CA 1
ATOM 653 C C . ALA A 1 85 ? -16.375 -13.531 -2.814 1 98.44 85 ALA A C 1
ATOM 655 O O . ALA A 1 85 ? -17.188 -12.719 -3.271 1 98.44 85 ALA A O 1
ATOM 656 N N . THR A 1 86 ? -15.219 -13.172 -2.281 1 98.56 86 THR A N 1
ATOM 657 C CA . THR A 1 86 ? -14.82 -11.773 -2.246 1 98.56 86 THR A CA 1
ATOM 658 C C . THR A 1 86 ? -14.633 -11.227 -3.658 1 98.56 86 THR A C 1
ATOM 660 O O . THR A 1 86 ? -15.031 -10.094 -3.945 1 98.56 86 THR A O 1
ATOM 663 N N . TYR A 1 87 ? -13.992 -11.992 -4.488 1 98.75 87 TYR A N 1
ATOM 664 C CA . TYR A 1 87 ? -13.82 -11.633 -5.891 1 98.75 87 TYR A CA 1
ATOM 665 C C . TYR A 1 87 ? -15.164 -11.352 -6.551 1 98.75 87 TYR A C 1
ATOM 667 O O . TYR A 1 87 ? -15.328 -10.328 -7.223 1 98.75 87 TYR A O 1
ATOM 675 N N . GLN A 1 88 ? -16.125 -12.203 -6.316 1 98.75 88 GLN A N 1
ATOM 676 C CA . GLN A 1 88 ? -17.453 -12.031 -6.891 1 98.75 88 GLN A CA 1
ATOM 677 C C . GLN A 1 88 ? -18.141 -10.781 -6.348 1 98.75 88 GLN A C 1
ATOM 679 O O . GLN A 1 88 ? -18.766 -10.031 -7.098 1 98.75 88 GLN A O 1
ATOM 684 N N . LYS A 1 89 ? -18.031 -10.539 -5.121 1 98.75 89 LYS A N 1
ATOM 685 C CA . LYS A 1 89 ? -18.578 -9.328 -4.52 1 98.75 89 LYS A CA 1
ATOM 686 C C . LYS A 1 89 ? -17.969 -8.078 -5.137 1 98.75 89 LYS A C 1
ATOM 688 O O . LYS A 1 89 ? -18.656 -7.074 -5.344 1 98.75 89 LYS A O 1
ATOM 693 N N . ALA A 1 90 ? -16.672 -8.109 -5.316 1 98.88 90 ALA A N 1
ATOM 694 C CA . ALA A 1 90 ? -15.984 -6.973 -5.918 1 98.88 90 ALA A CA 1
ATOM 695 C C . ALA A 1 90 ? -16.5 -6.695 -7.328 1 98.88 90 ALA A C 1
ATOM 697 O O . ALA A 1 90 ? -16.688 -5.539 -7.711 1 98.88 90 ALA A O 1
ATOM 698 N N . LEU A 1 91 ? -16.719 -7.777 -8.062 1 98.75 91 LEU A N 1
ATOM 699 C CA . LEU A 1 91 ? -17.297 -7.621 -9.398 1 98.75 91 LEU A CA 1
ATOM 700 C C . LEU A 1 91 ? -18.672 -6.977 -9.32 1 98.75 91 LEU A C 1
ATOM 702 O O . LEU A 1 91 ? -18.969 -6.031 -10.055 1 98.75 91 LEU A O 1
ATOM 706 N N . GLU A 1 92 ? -19.438 -7.418 -8.422 1 98.62 92 GLU A N 1
ATOM 707 C CA . GLU A 1 92 ? -20.797 -6.926 -8.258 1 98.62 92 GLU A CA 1
ATOM 708 C C . GLU A 1 92 ? -20.812 -5.477 -7.773 1 98.62 92 GLU A C 1
ATOM 710 O O . GLU A 1 92 ? -21.812 -4.77 -7.941 1 98.62 92 GLU A O 1
ATOM 715 N N . SER A 1 93 ? -19.734 -5.074 -7.219 1 98.62 93 SER A N 1
ATOM 716 C CA . SER A 1 93 ? -19.625 -3.729 -6.664 1 98.62 93 SER A CA 1
ATOM 717 C C . SER A 1 93 ? -19.062 -2.748 -7.684 1 98.62 93 SER A C 1
ATOM 719 O O . SER A 1 93 ? -18.828 -1.582 -7.367 1 98.62 93 SER A O 1
ATOM 721 N N . GLY A 1 94 ? -18.828 -3.227 -8.859 1 98.5 94 GLY A N 1
ATOM 722 C CA . GLY A 1 94 ? -18.375 -2.326 -9.906 1 98.5 94 GLY A CA 1
ATOM 723 C C . GLY A 1 94 ? -16.922 -2.512 -10.273 1 98.5 94 GLY A C 1
ATOM 724 O O . GLY A 1 94 ? -16.375 -1.768 -11.102 1 98.5 94 GLY A O 1
ATOM 725 N N . GLY A 1 95 ? -16.234 -3.498 -9.688 1 98.81 95 GLY A N 1
ATOM 726 C CA . GLY A 1 95 ? -14.867 -3.807 -10.07 1 98.81 95 GLY A CA 1
ATOM 727 C C . GLY A 1 95 ? -14.766 -4.496 -11.414 1 98.81 95 GLY A C 1
ATOM 728 O O . GLY A 1 95 ? -15.75 -5.059 -11.906 1 98.81 95 GLY A O 1
ATOM 729 N N . GLU A 1 96 ? -13.586 -4.344 -12.031 1 98.69 96 GLU A N 1
ATOM 730 C CA . GLU A 1 96 ? -13.266 -5.031 -13.281 1 98.69 96 GLU A CA 1
ATOM 731 C C . GLU A 1 96 ? -12.289 -6.18 -13.039 1 98.69 96 GLU A C 1
ATOM 733 O O . GLU A 1 96 ? -11.273 -6.004 -12.367 1 98.69 96 GLU A O 1
ATOM 738 N N . SER A 1 97 ? -12.578 -7.355 -13.594 1 98.62 97 SER A N 1
ATOM 739 C CA . SER A 1 97 ? -11.68 -8.5 -13.469 1 98.62 97 SER A CA 1
ATOM 740 C C . SER A 1 97 ? -10.398 -8.289 -14.273 1 98.62 97 SER A C 1
ATOM 742 O O . SER A 1 97 ? -10.445 -7.953 -15.461 1 98.62 97 SER A O 1
ATOM 744 N N . ILE A 1 98 ? -9.297 -8.469 -13.617 1 97.31 98 ILE A N 1
ATOM 745 C CA . ILE A 1 98 ? -8.047 -8.43 -14.375 1 97.31 98 ILE A CA 1
ATOM 746 C C . ILE A 1 98 ? -7.352 -9.781 -14.305 1 97.31 98 ILE A C 1
ATOM 748 O O . ILE A 1 98 ? -6.418 -10.047 -15.07 1 97.31 98 ILE A O 1
ATOM 752 N N . MET A 1 99 ? -7.773 -10.602 -13.383 1 96.94 99 MET A N 1
ATOM 753 C CA . MET A 1 99 ? -7.324 -11.984 -13.258 1 96.94 99 MET A CA 1
ATOM 754 C C . MET A 1 99 ? -8.336 -12.82 -12.484 1 96.94 99 MET A C 1
ATOM 756 O O . MET A 1 99 ? -8.625 -12.531 -11.328 1 96.94 99 MET A O 1
ATOM 760 N N . GLU A 1 100 ? -8.82 -13.844 -13.133 1 97.56 100 GLU A N 1
ATOM 761 C CA . GLU A 1 100 ? -9.766 -14.711 -12.445 1 97.56 100 GLU A CA 1
ATOM 762 C C . GLU A 1 100 ? -9.086 -15.523 -11.352 1 97.56 100 GLU A C 1
ATOM 764 O O . GLU A 1 100 ? -7.93 -15.93 -11.5 1 97.56 100 GLU A O 1
ATOM 769 N N . PRO A 1 101 ? -9.82 -15.742 -10.219 1 97.31 101 PRO A N 1
ATOM 770 C CA . PRO A 1 101 ? -9.234 -16.562 -9.156 1 97.31 101 PRO A CA 1
ATOM 771 C C . PRO A 1 101 ? -8.688 -17.891 -9.664 1 97.31 101 PRO A C 1
ATOM 773 O O . PRO A 1 101 ? -9.383 -18.609 -10.398 1 97.31 101 PRO A O 1
ATOM 776 N N . THR A 1 102 ? -7.488 -18.156 -9.297 1 94.44 102 THR A N 1
ATOM 777 C CA . THR A 1 102 ? -6.793 -19.375 -9.703 1 94.44 102 THR A CA 1
ATOM 778 C C . THR A 1 102 ? -5.922 -19.906 -8.562 1 94.44 102 THR A C 1
ATOM 780 O O . THR A 1 102 ? -5.492 -19.141 -7.699 1 94.44 102 THR A O 1
ATOM 783 N N . ASP A 1 103 ? -5.746 -21.203 -8.586 1 89.56 103 ASP A N 1
ATOM 784 C CA . ASP A 1 103 ? -4.859 -21.797 -7.59 1 89.56 103 ASP A CA 1
ATOM 785 C C . ASP A 1 103 ? -3.395 -21.641 -7.992 1 89.56 103 ASP A C 1
ATOM 787 O O . ASP A 1 103 ? -3.006 -22 -9.102 1 89.56 103 ASP A O 1
ATOM 791 N N . MET A 1 104 ? -2.73 -20.969 -7.145 1 82 104 MET A N 1
ATOM 792 C CA . MET A 1 104 ? -1.281 -20.906 -7.32 1 82 104 MET A CA 1
ATOM 793 C C . MET A 1 104 ? -0.586 -21.984 -6.496 1 82 104 MET A C 1
ATOM 795 O O . MET A 1 104 ? -0.176 -21.734 -5.359 1 82 104 MET A O 1
ATOM 799 N N . HIS A 1 105 ? -0.366 -22.984 -7.043 1 73.94 105 HIS A N 1
ATOM 800 C CA . HIS A 1 105 ? 0.117 -24.188 -6.363 1 73.94 105 HIS A CA 1
ATOM 801 C C . HIS A 1 105 ? 1.496 -23.953 -5.758 1 73.94 105 HIS A C 1
ATOM 803 O O . HIS A 1 105 ? 1.809 -24.5 -4.691 1 73.94 105 HIS A O 1
ATOM 809 N N . HIS A 1 106 ? 2.189 -23.172 -6.477 1 71.94 106 HIS A N 1
ATOM 810 C CA . HIS A 1 106 ? 3.547 -22.953 -5.992 1 71.94 106 HIS A CA 1
ATOM 811 C C . HIS A 1 106 ? 3.543 -22.125 -4.703 1 71.94 106 HIS A C 1
ATOM 813 O O . HIS A 1 106 ? 4.441 -22.266 -3.871 1 71.94 106 HIS A O 1
ATOM 819 N N . ALA A 1 107 ? 2.541 -21.375 -4.492 1 71.06 107 ALA A N 1
ATOM 820 C CA . ALA A 1 107 ? 2.516 -20.469 -3.348 1 71.06 107 ALA A CA 1
ATOM 821 C C . ALA A 1 107 ? 1.512 -20.938 -2.299 1 71.06 107 ALA A C 1
ATOM 823 O O . ALA A 1 107 ? 1.487 -20.422 -1.179 1 71.06 107 ALA A O 1
ATOM 824 N N . GLY A 1 108 ? 0.762 -21.938 -2.684 1 80.31 108 GLY A N 1
ATOM 825 C CA . GLY A 1 108 ? -0.261 -22.406 -1.767 1 80.31 108 GLY A CA 1
ATOM 826 C C . GLY A 1 108 ? -1.377 -21.406 -1.542 1 80.31 108 GLY A C 1
ATOM 827 O O . GLY A 1 108 ? -1.858 -21.25 -0.418 1 80.31 108 GLY A O 1
ATOM 828 N N . GLU A 1 109 ? -1.638 -20.625 -2.527 1 87.75 109 GLU A N 1
ATOM 829 C CA . GLU A 1 109 ? -2.676 -19.609 -2.414 1 87.75 109 GLU A CA 1
ATOM 830 C C . GLU A 1 109 ? -3.621 -19.656 -3.613 1 87.75 109 GLU A C 1
ATOM 832 O O . GLU A 1 109 ? -3.266 -20.172 -4.672 1 87.75 109 GLU A O 1
ATOM 837 N N . ARG A 1 110 ? -4.789 -19.344 -3.363 1 92.25 110 ARG A N 1
ATOM 838 C CA . ARG A 1 110 ? -5.742 -18.984 -4.41 1 92.25 110 ARG A CA 1
ATOM 839 C C . ARG A 1 110 ? -5.902 -17.469 -4.504 1 92.25 110 ARG A C 1
ATOM 841 O O . ARG A 1 110 ? -6.141 -16.797 -3.496 1 92.25 110 ARG A O 1
ATOM 848 N N . TYR A 1 111 ? -5.617 -16.859 -5.648 1 93.31 111 TYR A N 1
ATOM 849 C CA . TYR A 1 111 ? -5.82 -15.422 -5.684 1 93.31 111 TYR A CA 1
ATOM 850 C C . TYR A 1 111 ? -6.262 -14.969 -7.07 1 93.31 111 TYR A C 1
ATOM 852 O O . TYR A 1 111 ? -6.043 -15.672 -8.055 1 93.31 111 TYR A O 1
ATOM 860 N N . GLY A 1 112 ? -6.91 -13.875 -7.184 1 96.88 112 GLY A N 1
ATOM 861 C CA . GLY A 1 112 ? -7.379 -13.141 -8.344 1 96.88 112 GLY A CA 1
ATOM 862 C C . GLY A 1 112 ? -7.188 -11.641 -8.219 1 96.88 112 GLY A C 1
ATOM 863 O O . GLY A 1 112 ? -6.77 -11.148 -7.164 1 96.88 112 GLY A O 1
ATOM 864 N N . GLY A 1 113 ? -7.387 -10.992 -9.344 1 98.19 113 GLY A N 1
ATOM 865 C CA . GLY A 1 113 ? -7.172 -9.555 -9.383 1 98.19 113 GLY A CA 1
ATOM 866 C C . GLY A 1 113 ? -8.391 -8.781 -9.844 1 98.19 113 GLY A C 1
ATOM 867 O O . GLY A 1 113 ? -9.047 -9.172 -10.812 1 98.19 113 GLY A O 1
ATOM 868 N N . ILE A 1 114 ? -8.672 -7.699 -9.172 1 98.81 114 ILE A N 1
ATOM 869 C CA . ILE A 1 114 ? -9.766 -6.789 -9.5 1 98.81 114 ILE A CA 1
ATOM 870 C C . ILE A 1 114 ? -9.234 -5.359 -9.578 1 98.81 114 ILE A C 1
ATOM 872 O O . ILE A 1 114 ? -8.445 -4.934 -8.742 1 98.81 114 ILE A O 1
ATOM 876 N N . LYS A 1 115 ? -9.594 -4.66 -10.609 1 98.75 115 LYS A N 1
ATOM 877 C CA . LYS A 1 115 ? -9.398 -3.215 -10.672 1 98.75 115 LYS A CA 1
ATOM 878 C C . LYS A 1 115 ? -10.641 -2.471 -10.195 1 98.75 115 LYS A C 1
ATOM 880 O O . LYS A 1 115 ? -11.75 -2.717 -10.688 1 98.75 115 LYS A O 1
ATOM 885 N N . ASP A 1 116 ? -10.508 -1.61 -9.219 1 98.81 116 ASP A N 1
ATOM 886 C CA . ASP A 1 116 ? -11.656 -0.869 -8.703 1 98.81 116 ASP A CA 1
ATOM 887 C C . ASP A 1 116 ? -11.961 0.345 -9.578 1 98.81 116 ASP A C 1
ATOM 889 O O . ASP A 1 116 ? -11.195 0.663 -10.492 1 98.81 116 ASP A O 1
ATOM 893 N N . PRO A 1 117 ? -13.055 1.041 -9.336 1 98.25 117 PRO A N 1
ATOM 894 C CA . PRO A 1 117 ? -13.469 2.143 -10.211 1 98.25 117 PRO A CA 1
ATOM 895 C C . PRO A 1 117 ? -12.508 3.326 -10.164 1 98.25 117 PRO A C 1
ATOM 897 O O . PRO A 1 117 ? -12.531 4.184 -11.047 1 98.25 117 PRO A O 1
ATOM 900 N N . ALA A 1 118 ? -11.695 3.42 -9.133 1 98.44 118 ALA A N 1
ATOM 901 C CA . ALA A 1 118 ? -10.75 4.523 -9.008 1 98.44 118 ALA A CA 1
ATOM 902 C C . ALA A 1 118 ? -9.406 4.16 -9.625 1 98.44 118 ALA A C 1
ATOM 904 O O . ALA A 1 118 ? -8.492 4.988 -9.664 1 98.44 118 ALA A O 1
ATOM 905 N N . GLY A 1 119 ? -9.227 2.914 -10.062 1 98.19 119 GLY A N 1
ATOM 906 C CA . GLY A 1 119 ? -8.031 2.529 -10.805 1 98.19 119 GLY A CA 1
ATOM 907 C C . GLY A 1 119 ? -7.059 1.715 -9.969 1 98.19 119 GLY A C 1
ATOM 908 O O . GLY A 1 119 ? -6.012 1.296 -10.469 1 98.19 119 GLY A O 1
ATOM 909 N N . ASN A 1 120 ? -7.34 1.424 -8.734 1 98.75 120 ASN A N 1
ATOM 910 C CA . ASN A 1 120 ? -6.488 0.571 -7.91 1 98.75 120 ASN A CA 1
ATOM 911 C C . ASN A 1 120 ? -6.676 -0.904 -8.25 1 98.75 120 ASN A C 1
ATOM 913 O O . ASN A 1 120 ? -7.75 -1.313 -8.688 1 98.75 120 ASN A O 1
ATOM 917 N N . ILE A 1 121 ? -5.652 -1.647 -7.992 1 98.75 121 ILE A N 1
ATOM 918 C CA . ILE A 1 121 ? -5.723 -3.09 -8.203 1 98.75 121 ILE A CA 1
ATOM 919 C C . ILE A 1 121 ? -5.688 -3.812 -6.859 1 98.75 121 ILE A C 1
ATOM 921 O O . ILE A 1 121 ? -4.887 -3.471 -5.984 1 98.75 121 ILE A O 1
ATOM 925 N N . TRP A 1 122 ? -6.555 -4.734 -6.699 1 98.81 122 TRP A N 1
ATOM 926 C CA . TRP A 1 122 ? -6.645 -5.57 -5.508 1 98.81 122 TRP A CA 1
ATOM 927 C C . TRP A 1 122 ? -6.379 -7.035 -5.848 1 98.81 122 TRP A C 1
ATOM 929 O O . TRP A 1 122 ? -7.117 -7.641 -6.625 1 98.81 122 TRP A O 1
ATOM 939 N N . TRP A 1 123 ? -5.301 -7.508 -5.32 1 98.12 123 TRP A N 1
ATOM 940 C CA . TRP A 1 123 ? -5 -8.93 -5.414 1 98.12 123 TRP A CA 1
ATOM 941 C C . TRP A 1 123 ? -5.613 -9.695 -4.25 1 98.12 123 TRP A C 1
ATOM 943 O O . TRP A 1 123 ? -5.027 -9.766 -3.166 1 98.12 123 TRP A O 1
ATOM 953 N N . ILE A 1 124 ? -6.75 -10.305 -4.508 1 98.25 124 ILE A N 1
ATOM 954 C CA . ILE A 1 124 ? -7.555 -10.969 -3.49 1 98.25 124 ILE A CA 1
ATOM 955 C C . ILE A 1 124 ? -7.07 -12.406 -3.307 1 98.25 124 ILE A C 1
ATOM 957 O O . ILE A 1 124 ? -7.098 -13.203 -4.246 1 98.25 124 ILE A O 1
ATOM 961 N N . ALA A 1 125 ? -6.668 -12.719 -2.08 1 96.25 125 ALA A N 1
ATOM 962 C CA . ALA A 1 125 ? -5.984 -13.992 -1.923 1 96.25 125 ALA A CA 1
ATOM 963 C C . ALA A 1 125 ? -6.457 -14.719 -0.667 1 96.25 125 ALA A C 1
ATOM 965 O O . ALA A 1 125 ? -6.703 -14.094 0.365 1 96.25 125 ALA A O 1
ATOM 966 N N . THR A 1 126 ? -6.586 -15.977 -0.728 1 94.81 126 THR A N 1
ATOM 967 C CA . THR A 1 126 ? -6.816 -16.875 0.393 1 94.81 126 THR A CA 1
ATOM 968 C C . THR A 1 126 ? -5.707 -17.922 0.489 1 94.81 126 THR A C 1
ATOM 970 O O . THR A 1 126 ? -5.301 -18.5 -0.521 1 94.81 126 THR A O 1
ATOM 973 N N . HIS A 1 127 ? -5.238 -18.031 1.644 1 87.06 127 HIS A N 1
ATOM 974 C CA . HIS A 1 127 ? -4.254 -19.094 1.883 1 87.06 127 HIS A CA 1
ATOM 975 C C . HIS A 1 127 ? -4.902 -20.469 1.834 1 87.06 127 HIS A C 1
ATOM 977 O O . HIS A 1 127 ? -5.934 -20.703 2.471 1 87.06 127 HIS A O 1
ATOM 983 N N . ILE A 1 128 ? -4.332 -21.359 1.087 1 84.12 128 ILE A N 1
ATOM 984 C CA . ILE A 1 128 ? -4.945 -22.688 0.925 1 84.12 128 ILE A CA 1
ATOM 985 C C . ILE A 1 128 ? -4.055 -23.75 1.56 1 84.12 128 ILE A C 1
ATOM 987 O O . ILE A 1 128 ? -4.551 -24.75 2.074 1 84.12 128 ILE A O 1
ATOM 991 N N . GLU A 1 129 ? -2.826 -23.562 1.464 1 79.5 129 GLU A N 1
ATOM 992 C CA . GLU A 1 129 ? -1.926 -24.547 2.053 1 79.5 129 GLU A CA 1
ATOM 993 C C . GLU A 1 129 ? -0.596 -23.906 2.449 1 79.5 129 GLU A C 1
ATOM 995 O O . GLU A 1 129 ? -0.195 -22.891 1.881 1 79.5 129 GLU A O 1
ATOM 1000 N N . ASP A 1 130 ? -0.072 -24.484 3.49 1 77 130 ASP A N 1
ATOM 1001 C CA . ASP A 1 130 ? 1.28 -24.094 3.863 1 77 130 ASP A CA 1
ATOM 1002 C C . ASP A 1 130 ? 2.322 -24.781 2.99 1 77 130 ASP A C 1
ATOM 1004 O O . ASP A 1 130 ? 2.387 -26.016 2.953 1 77 130 ASP A O 1
ATOM 1008 N N . VAL A 1 131 ? 3.021 -23.969 2.252 1 76.19 131 VAL A N 1
ATOM 1009 C CA . VAL A 1 131 ? 4.074 -24.516 1.404 1 76.19 131 VAL A CA 1
ATOM 1010 C C . VAL A 1 131 ? 5.438 -24.062 1.913 1 76.19 131 VAL A C 1
ATOM 1012 O O . VAL A 1 131 ? 5.68 -22.859 2.064 1 76.19 131 VAL A O 1
ATOM 1015 N N . SER A 1 132 ? 6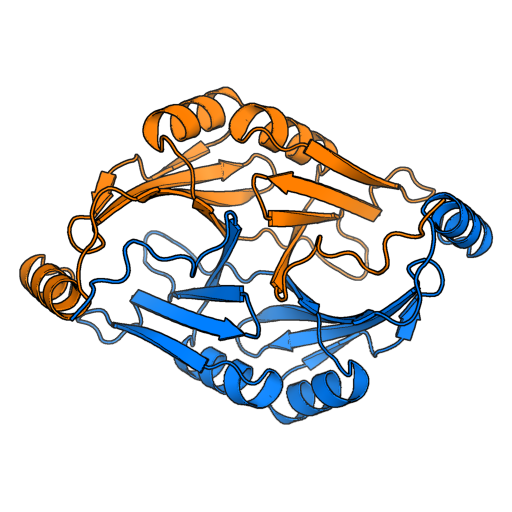.281 -24.969 2.295 1 73.31 132 SER A N 1
ATOM 1016 C CA . SER A 1 132 ? 7.625 -24.609 2.742 1 73.31 132 SER A CA 1
ATOM 1017 C C . SER A 1 132 ? 8.391 -23.875 1.651 1 73.31 132 SER A C 1
ATOM 1019 O O . SER A 1 132 ? 8.086 -24.016 0.467 1 73.31 132 SER A O 1
ATOM 1021 N N . PRO A 1 133 ? 9.367 -23.078 2.049 1 70.94 133 PRO A N 1
ATOM 1022 C CA . PRO A 1 133 ? 10.188 -22.406 1.032 1 70.94 133 PRO A CA 1
ATOM 1023 C C . PRO A 1 133 ? 10.812 -23.391 0.04 1 70.94 133 PRO A C 1
ATOM 1025 O O . PRO A 1 133 ? 10.883 -23.094 -1.156 1 70.94 133 PRO A O 1
ATOM 1028 N N . GLU A 1 134 ? 11.281 -24.5 0.611 1 73.25 134 GLU A N 1
ATOM 1029 C CA . GLU A 1 134 ? 11.898 -25.5 -0.251 1 73.25 134 GLU A CA 1
ATOM 1030 C C . GLU A 1 134 ? 10.891 -26.062 -1.259 1 73.25 134 GLU A C 1
ATOM 1032 O O . GLU A 1 134 ? 11.211 -26.219 -2.438 1 73.25 134 GLU A O 1
ATOM 1037 N N . GLU A 1 135 ? 9.766 -26.375 -0.763 1 76.75 135 GLU A N 1
ATOM 1038 C CA . GLU A 1 135 ? 8.727 -26.891 -1.643 1 76.75 135 GLU A CA 1
ATOM 1039 C C . GLU A 1 135 ? 8.266 -25.844 -2.648 1 76.75 135 GLU A C 1
ATOM 1041 O O . GLU A 1 135 ? 7.949 -26.172 -3.793 1 76.75 135 GLU A O 1
ATOM 1046 N N . GLN A 1 136 ? 8.172 -24.562 -2.252 1 73.19 136 GLN A N 1
ATOM 1047 C CA . GLN A 1 136 ? 7.805 -23.469 -3.143 1 73.19 136 GLN A CA 1
ATOM 1048 C C . GLN A 1 136 ? 8.766 -23.375 -4.32 1 73.19 136 GLN A C 1
ATOM 1050 O O . GLN A 1 136 ? 8.336 -23.266 -5.473 1 73.19 136 GLN A O 1
ATOM 1055 N N . GLN A 1 137 ? 10.047 -23.406 -3.992 1 69.62 137 GLN A N 1
ATOM 1056 C CA . GLN A 1 137 ? 11.062 -23.359 -5.035 1 69.62 137 GLN A CA 1
ATOM 1057 C C . GLN A 1 137 ? 10.922 -24.531 -6.004 1 69.62 137 GLN A C 1
ATOM 1059 O O . GLN A 1 137 ? 11.07 -24.359 -7.215 1 69.62 137 GLN A O 1
ATOM 1064 N N . ARG A 1 138 ? 10.703 -25.719 -5.387 1 75.88 138 ARG A N 1
ATOM 1065 C CA . ARG A 1 138 ? 10.539 -26.922 -6.199 1 75.88 138 ARG A CA 1
ATOM 1066 C C . ARG A 1 138 ? 9.359 -26.781 -7.152 1 75.88 138 ARG A C 1
ATOM 1068 O O . ARG A 1 138 ? 9.469 -27.109 -8.336 1 75.88 138 ARG A O 1
ATOM 1075 N N . ARG A 1 139 ? 8.25 -26.266 -6.621 1 76.94 139 ARG A N 1
ATOM 1076 C CA . ARG A 1 139 ? 7.035 -26.125 -7.422 1 76.94 139 ARG A CA 1
ATOM 1077 C C . ARG A 1 139 ? 7.211 -25.078 -8.516 1 76.94 139 ARG A C 1
ATOM 1079 O O . ARG A 1 139 ? 6.68 -25.219 -9.617 1 76.94 139 ARG A O 1
ATOM 1086 N N . ILE A 1 140 ? 7.844 -24.047 -8.18 1 72.44 140 ILE A N 1
ATOM 1087 C CA . ILE A 1 140 ? 8.102 -23 -9.172 1 72.44 140 ILE A CA 1
ATOM 1088 C C . ILE A 1 140 ? 8.945 -23.562 -10.312 1 72.44 140 ILE A C 1
ATOM 1090 O O . ILE A 1 140 ? 8.633 -23.344 -11.484 1 72.44 140 ILE A O 1
ATOM 1094 N N . LYS A 1 141 ? 10.023 -24.266 -10.047 1 70.19 141 LYS A N 1
ATOM 1095 C CA . LYS A 1 141 ? 10.898 -24.875 -11.047 1 70.19 141 LYS A CA 1
ATOM 1096 C C . LYS A 1 141 ? 10.133 -25.844 -11.938 1 70.19 141 LYS A C 1
ATOM 1098 O O . LYS A 1 141 ? 10.367 -25.906 -13.141 1 70.19 141 LYS A O 1
ATOM 1103 N N . GLU A 1 142 ? 9.258 -26.531 -11.312 1 71.88 142 GLU A N 1
ATOM 1104 C CA . GLU A 1 142 ? 8.508 -27.547 -12.047 1 71.88 142 GLU A CA 1
ATOM 1105 C C . GLU A 1 142 ? 7.457 -26.922 -12.953 1 71.88 142 GLU A C 1
ATOM 1107 O O . GLU A 1 142 ? 7.094 -27.484 -13.984 1 71.88 142 GLU A O 1
ATOM 1112 N N . SER A 1 143 ? 6.77 -25.828 -12.445 1 63.28 143 SER A N 1
ATOM 1113 C CA . SER A 1 143 ? 5.715 -25.188 -13.219 1 63.28 143 SER A CA 1
ATOM 1114 C C . SER A 1 143 ? 6.285 -24.484 -14.445 1 63.28 143 SER A C 1
ATOM 1116 O O . SER A 1 143 ? 5.551 -24.156 -15.383 1 63.28 143 SER A O 1
ATOM 1118 N N . GLY A 1 144 ? 7.48 -24.516 -14.609 1 56.72 144 GLY A N 1
ATOM 1119 C CA . GLY A 1 144 ? 8.109 -23.844 -15.734 1 56.72 144 GLY A CA 1
ATOM 1120 C C . GLY A 1 144 ? 8.086 -22.328 -15.625 1 56.72 144 GLY A C 1
ATOM 1121 O O . GLY A 1 144 ? 8.359 -21.625 -16.594 1 56.72 144 GLY A O 1
ATOM 1122 N N . THR A 1 145 ? 7.301 -21.984 -14.664 1 48.19 145 THR A N 1
ATOM 1123 C CA . THR A 1 145 ? 7.211 -20.531 -14.547 1 48.19 145 THR A CA 1
ATOM 1124 C C . THR A 1 145 ? 8.586 -19.938 -14.258 1 48.19 145 THR A C 1
ATOM 1126 O O . THR A 1 145 ? 8.82 -18.75 -14.523 1 48.19 145 THR A O 1
ATOM 1129 N N . LEU A 1 146 ? 9.391 -20.703 -13.516 1 43.53 146 LEU A N 1
ATOM 1130 C CA . LEU A 1 146 ? 10.781 -20.281 -13.367 1 43.53 146 LEU A CA 1
ATOM 1131 C C . LEU A 1 146 ? 11.664 -20.969 -14.414 1 43.53 146 LEU A C 1
ATOM 1133 O O . LEU A 1 146 ? 11.469 -22.141 -14.734 1 43.53 146 LEU A O 1
ATOM 1137 N N . MET B 1 1 ? 10.484 -29.203 10.336 1 21.06 1 MET B 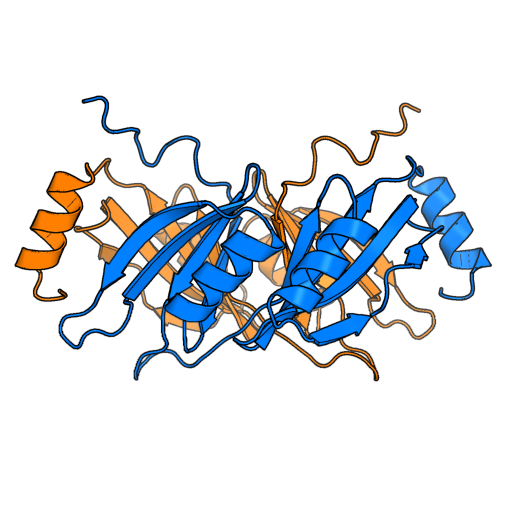N 1
ATOM 1138 C CA . MET B 1 1 ? 10.656 -27.766 10.188 1 21.06 1 MET B CA 1
ATOM 1139 C C . MET B 1 1 ? 9.305 -27.062 10.102 1 21.06 1 MET B C 1
ATOM 1141 O O . MET B 1 1 ? 8.422 -27.5 9.359 1 21.06 1 MET B O 1
ATOM 1145 N N . SER B 1 2 ? 8.719 -26.531 11.094 1 24.91 2 SER B N 1
ATOM 1146 C CA . SER B 1 2 ? 7.383 -25.969 11.297 1 24.91 2 SER B CA 1
ATOM 1147 C C . SER B 1 2 ? 7.004 -25.016 10.164 1 24.91 2 SER B C 1
ATOM 1149 O O . SER B 1 2 ? 7.789 -24.141 9.789 1 24.91 2 SER B O 1
ATOM 1151 N N . ILE B 1 3 ? 6.523 -25.547 9.047 1 30.11 3 ILE B N 1
ATOM 1152 C CA . ILE B 1 3 ? 5.91 -24.797 7.957 1 30.11 3 ILE B CA 1
ATOM 1153 C C . ILE B 1 3 ? 5.227 -23.547 8.523 1 30.11 3 ILE B C 1
ATOM 1155 O O . ILE B 1 3 ? 4.32 -23.656 9.352 1 30.11 3 ILE B O 1
ATOM 1159 N N . THR B 1 4 ? 5.953 -22.578 8.781 1 33.53 4 THR B N 1
ATOM 1160 C CA . THR B 1 4 ? 5.238 -21.438 9.328 1 33.53 4 THR B CA 1
ATOM 1161 C C . THR B 1 4 ? 3.988 -21.125 8.5 1 33.53 4 THR B C 1
ATOM 1163 O O . THR B 1 4 ? 4.074 -20.906 7.293 1 33.53 4 THR B O 1
ATOM 1166 N N . PRO B 1 5 ? 2.826 -21.812 8.562 1 34.06 5 PRO B N 1
ATOM 1167 C CA . PRO B 1 5 ? 1.545 -21.484 7.945 1 34.06 5 PRO B CA 1
ATOM 1168 C C . PRO B 1 5 ? 1.551 -20.094 7.301 1 34.06 5 PRO B C 1
ATOM 1170 O O . PRO B 1 5 ? 2.387 -19.25 7.641 1 34.06 5 PRO B O 1
ATOM 1173 N N . PHE B 1 6 ? 1.108 -19.875 6.02 1 41.38 6 PHE B N 1
ATOM 1174 C CA . PHE B 1 6 ? 0.799 -18.484 5.695 1 41.38 6 PHE B CA 1
ATOM 1175 C C . PHE B 1 6 ? 0.734 -17.641 6.957 1 41.38 6 PHE B C 1
ATOM 1177 O O . PHE B 1 6 ? -0.192 -17.766 7.758 1 41.38 6 PHE B O 1
ATOM 1184 N N . SER B 1 7 ? 1.747 -17.656 7.719 1 48.19 7 SER B N 1
ATOM 1185 C CA . SER B 1 7 ? 2.389 -17.141 8.922 1 48.19 7 SER B CA 1
ATOM 1186 C C . SER B 1 7 ? 1.905 -15.727 9.242 1 48.19 7 SER B C 1
ATOM 1188 O O . SER B 1 7 ? 1.392 -15.031 8.367 1 48.19 7 SER B O 1
ATOM 1190 N N . ASP B 1 8 ? 1.668 -15.422 10.406 1 62.59 8 ASP B N 1
ATOM 1191 C CA . ASP B 1 8 ? 1.528 -14.219 11.234 1 62.59 8 ASP B CA 1
ATOM 1192 C C . ASP B 1 8 ? 2.35 -13.07 10.664 1 62.59 8 ASP B C 1
ATOM 1194 O O . ASP B 1 8 ? 2.465 -12.016 11.289 1 62.59 8 ASP B O 1
ATOM 1198 N N . LYS B 1 9 ? 2.75 -13.391 9.273 1 79.06 9 LYS B N 1
ATOM 1199 C CA . LYS B 1 9 ? 3.691 -12.359 8.828 1 79.06 9 LYS B CA 1
ATOM 1200 C C . LYS B 1 9 ? 2.979 -11.258 8.055 1 79.06 9 LYS B C 1
ATOM 1202 O O . LYS B 1 9 ? 3.43 -10.109 8.039 1 79.06 9 LYS B O 1
ATOM 1207 N N . TYR B 1 10 ? 1.808 -11.672 7.469 1 90.06 10 TYR B N 1
ATOM 1208 C CA . TYR B 1 10 ? 1.14 -10.703 6.609 1 90.06 10 TYR B CA 1
ATOM 1209 C C . TYR B 1 10 ? -0.041 -10.062 7.324 1 90.06 10 TYR B C 1
ATOM 1211 O O . TYR B 1 10 ? -0.771 -10.734 8.055 1 90.06 10 TYR B O 1
ATOM 1219 N N . HIS B 1 11 ? -0.122 -8.859 7.074 1 95.38 11 HIS B N 1
ATOM 1220 C CA . HIS B 1 11 ? -1.35 -8.18 7.473 1 95.38 11 HIS B CA 1
ATOM 1221 C C . HIS B 1 11 ? -2.453 -8.383 6.441 1 95.38 11 HIS B C 1
ATOM 1223 O O . HIS B 1 11 ? -2.221 -8.984 5.387 1 95.38 11 HIS B O 1
ATOM 1229 N N . THR B 1 12 ? -3.605 -8 6.785 1 96.69 12 THR B N 1
ATOM 1230 C CA . THR B 1 12 ? -4.73 -8.148 5.867 1 96.69 12 THR B CA 1
ATOM 1231 C C . THR B 1 12 ? -4.422 -7.488 4.527 1 96.69 12 THR B C 1
ATOM 1233 O O . THR B 1 12 ? -4.688 -8.07 3.469 1 96.69 12 THR B O 1
ATOM 1236 N N . ALA B 1 13 ? -3.902 -6.273 4.551 1 97.75 13 ALA B N 1
ATOM 1237 C CA . ALA B 1 13 ? -3.531 -5.539 3.344 1 97.75 13 ALA B CA 1
ATOM 1238 C C . ALA B 1 13 ? -2.021 -5.324 3.275 1 97.75 13 ALA B C 1
ATOM 1240 O O . ALA B 1 13 ? -1.421 -4.793 4.211 1 97.75 13 ALA B O 1
ATOM 1241 N N . THR B 1 14 ? -1.438 -5.746 2.211 1 98 14 THR B N 1
ATOM 1242 C CA . THR B 1 14 ? -0.009 -5.586 1.963 1 98 14 THR B CA 1
ATOM 1243 C C . THR B 1 14 ? 0.231 -4.816 0.667 1 98 14 THR B C 1
ATOM 1245 O O . THR B 1 14 ? -0.28 -5.195 -0.39 1 98 14 THR B O 1
ATOM 1248 N N . PRO B 1 15 ? 0.967 -3.709 0.748 1 98.69 15 PRO B N 1
ATOM 1249 C CA . PRO B 1 15 ? 1.264 -3.01 -0.504 1 98.69 15 PRO B CA 1
ATOM 1250 C C . PRO B 1 15 ? 1.994 -3.891 -1.515 1 98.69 15 PRO B C 1
ATOM 1252 O O . PRO B 1 15 ? 2.855 -4.688 -1.135 1 98.69 15 PRO B O 1
ATOM 1255 N N . TYR B 1 16 ? 1.628 -3.76 -2.74 1 98.5 16 TYR B N 1
ATOM 1256 C CA . TYR B 1 16 ? 2.291 -4.434 -3.852 1 98.5 16 TYR B CA 1
ATOM 1257 C C . TYR B 1 16 ? 2.76 -3.43 -4.898 1 98.5 16 TYR B C 1
ATOM 1259 O O . TYR B 1 16 ? 1.942 -2.795 -5.57 1 98.5 16 TYR B O 1
ATOM 1267 N N . LEU B 1 17 ? 4.039 -3.291 -5.047 1 98.75 17 LEU B N 1
ATOM 1268 C CA . LEU B 1 17 ? 4.633 -2.334 -5.977 1 98.75 17 LEU B CA 1
ATOM 1269 C C . LEU B 1 17 ? 5.082 -3.027 -7.258 1 98.75 17 LEU B C 1
ATOM 1271 O O . LEU B 1 17 ? 6.004 -3.846 -7.234 1 98.75 17 LEU B O 1
ATOM 1275 N N . LEU B 1 18 ? 4.422 -2.738 -8.352 1 98.31 18 LEU B N 1
ATOM 1276 C CA . LEU B 1 18 ? 4.855 -3.193 -9.672 1 98.31 18 LEU B CA 1
ATOM 1277 C C . LEU B 1 18 ? 5.707 -2.133 -10.359 1 98.31 18 LEU B C 1
ATOM 1279 O O . LEU B 1 18 ? 5.176 -1.16 -10.898 1 98.31 18 LEU B O 1
ATOM 1283 N N . VAL B 1 19 ? 6.988 -2.344 -10.367 1 98.56 19 VAL B N 1
ATOM 1284 C CA . VAL B 1 19 ? 7.887 -1.292 -10.836 1 98.56 19 VAL B CA 1
ATOM 1285 C C . VAL B 1 19 ? 9.078 -1.914 -11.555 1 98.56 19 VAL B C 1
ATOM 1287 O O . VAL B 1 19 ? 9.406 -3.084 -11.336 1 98.56 19 VAL B O 1
ATOM 1290 N N . GLU B 1 20 ? 9.695 -1.098 -12.367 1 97 20 GLU B N 1
ATOM 1291 C CA . GLU B 1 20 ? 10.984 -1.489 -12.922 1 97 20 GLU B CA 1
ATOM 1292 C C . GLU B 1 20 ? 12.109 -1.277 -11.914 1 97 20 GLU B C 1
ATOM 1294 O O . GLU B 1 20 ? 12.016 -0.405 -11.047 1 97 20 GLU B O 1
ATOM 1299 N N . GLY B 1 21 ? 13.148 -2.088 -12.016 1 96.31 21 GLY B N 1
ATOM 1300 C CA . GLY B 1 21 ? 14.32 -1.885 -11.18 1 96.31 21 GLY B CA 1
ATOM 1301 C C . GLY B 1 21 ? 14.102 -2.291 -9.734 1 96.31 21 GLY B C 1
ATOM 1302 O O . GLY B 1 21 ? 14.422 -1.533 -8.812 1 96.31 21 GLY B O 1
ATOM 1303 N N . VAL B 1 22 ? 13.484 -3.443 -9.516 1 97.56 22 VAL B N 1
ATOM 1304 C CA . VAL B 1 22 ? 13.141 -3.945 -8.188 1 97.56 22 VAL B CA 1
ATOM 1305 C C . VAL B 1 22 ? 14.406 -4.125 -7.355 1 97.56 22 VAL B C 1
ATOM 1307 O O . VAL B 1 22 ? 14.422 -3.814 -6.16 1 97.56 22 VAL B O 1
ATOM 1310 N N . ALA B 1 23 ? 15.484 -4.57 -8 1 96.75 23 ALA B N 1
ATOM 1311 C CA . ALA B 1 23 ? 16.734 -4.758 -7.266 1 96.75 23 ALA B CA 1
ATOM 1312 C C . ALA B 1 23 ? 17.219 -3.443 -6.66 1 96.75 23 ALA B C 1
ATOM 1314 O O . ALA B 1 23 ? 17.594 -3.393 -5.488 1 96.75 23 ALA B O 1
ATOM 1315 N N . GLY B 1 24 ? 17.219 -2.4 -7.457 1 97.69 24 GLY B N 1
ATOM 1316 C CA . GLY B 1 24 ? 17.594 -1.083 -6.961 1 97.69 24 GLY B CA 1
ATOM 1317 C C . GLY B 1 24 ? 16.656 -0.572 -5.879 1 97.69 24 GLY B C 1
ATOM 1318 O O . GLY B 1 24 ? 17.094 0.09 -4.938 1 97.69 24 GLY B O 1
ATOM 1319 N N . LEU B 1 25 ? 15.383 -0.855 -6.02 1 98.31 25 LEU B N 1
ATOM 1320 C CA . LEU B 1 25 ? 14.406 -0.456 -5.008 1 98.31 25 LEU B CA 1
ATOM 1321 C C . LEU B 1 25 ? 14.688 -1.153 -3.68 1 98.31 25 LEU B C 1
ATOM 1323 O O . LEU B 1 25 ? 14.625 -0.527 -2.619 1 98.31 25 LEU B O 1
ATOM 1327 N N . VAL B 1 26 ? 14.977 -2.453 -3.709 1 98 26 VAL B N 1
ATOM 1328 C CA . VAL B 1 26 ? 15.289 -3.199 -2.494 1 98 26 VAL B CA 1
ATOM 1329 C C . VAL B 1 26 ? 16.5 -2.57 -1.799 1 98 26 VAL B C 1
ATOM 1331 O O . VAL B 1 26 ? 16.484 -2.391 -0.579 1 98 26 VAL B O 1
ATOM 1334 N N . ASP B 1 27 ? 17.516 -2.215 -2.553 1 98.12 27 ASP B N 1
ATOM 1335 C CA . ASP B 1 27 ? 18.688 -1.549 -1.995 1 98.12 27 ASP B CA 1
ATOM 1336 C C . ASP B 1 27 ? 18.312 -0.215 -1.354 1 98.12 27 ASP B C 1
ATOM 1338 O O . ASP B 1 27 ? 18.766 0.105 -0.256 1 98.12 27 ASP B O 1
ATOM 1342 N N . PHE B 1 28 ? 17.531 0.519 -2.07 1 98.81 28 PHE B N 1
ATOM 1343 C CA . PHE B 1 28 ? 17.062 1.793 -1.542 1 98.81 28 PHE B CA 1
ATOM 1344 C C . PHE B 1 28 ? 16.344 1.598 -0.206 1 98.81 28 PHE B C 1
ATOM 1346 O O . PHE B 1 28 ? 16.641 2.297 0.766 1 98.81 28 PHE B O 1
ATOM 1353 N N . LEU B 1 29 ? 15.414 0.664 -0.169 1 98.75 29 LEU B N 1
ATOM 1354 C CA . LEU B 1 29 ? 14.617 0.439 1.028 1 98.75 29 LEU B CA 1
ATOM 1355 C C . LEU B 1 29 ? 15.484 -0.058 2.18 1 98.75 29 LEU B C 1
ATOM 1357 O O . LEU B 1 29 ? 15.242 0.285 3.338 1 98.75 29 LEU B O 1
ATOM 1361 N N . ALA B 1 30 ? 16.453 -0.88 1.878 1 98.5 30 ALA B N 1
ATOM 1362 C CA . ALA B 1 30 ? 17.375 -1.345 2.906 1 98.5 30 ALA B CA 1
ATOM 1363 C C . ALA B 1 30 ? 18.156 -0.18 3.508 1 98.5 30 ALA B C 1
ATOM 1365 O O . ALA B 1 30 ? 18.266 -0.057 4.73 1 98.5 30 ALA B O 1
ATOM 1366 N N . ASN B 1 31 ? 18.656 0.633 2.697 1 98.25 31 ASN B N 1
ATOM 1367 C CA . ASN B 1 31 ? 19.484 1.748 3.143 1 98.25 31 ASN B CA 1
ATOM 1368 C C . ASN B 1 31 ? 18.656 2.824 3.832 1 98.25 31 ASN B C 1
ATOM 1370 O O . ASN B 1 31 ? 19.047 3.355 4.871 1 98.25 31 ASN B O 1
ATOM 1374 N N . ALA B 1 32 ? 17.547 3.102 3.275 1 98.56 32 ALA B N 1
ATOM 1375 C CA . ALA B 1 32 ? 16.75 4.23 3.746 1 98.56 32 ALA B CA 1
ATOM 1376 C C . ALA B 1 32 ? 15.906 3.838 4.961 1 98.56 32 ALA B C 1
ATOM 1378 O O . ALA B 1 32 ? 15.75 4.629 5.891 1 98.56 32 ALA B O 1
ATOM 1379 N N . PHE B 1 33 ? 15.352 2.592 4.895 1 98.5 33 PHE B N 1
ATOM 1380 C CA . PHE B 1 33 ? 14.305 2.275 5.855 1 98.5 33 PHE B CA 1
ATOM 1381 C C . PHE B 1 33 ? 14.664 1.033 6.664 1 98.5 33 PHE B C 1
ATOM 1383 O O . PHE B 1 33 ? 13.883 0.584 7.504 1 98.5 33 PHE B O 1
ATOM 1390 N N . GLY B 1 34 ? 15.789 0.439 6.43 1 97.75 34 GLY B N 1
ATOM 1391 C CA . GLY B 1 34 ? 16.188 -0.759 7.152 1 97.75 34 GLY B CA 1
ATOM 1392 C C . GLY B 1 34 ? 15.422 -1.995 6.734 1 97.75 34 GLY B C 1
ATOM 1393 O O . GLY B 1 34 ? 15.219 -2.906 7.539 1 97.75 34 GLY B O 1
ATOM 1394 N N . ALA B 1 35 ? 14.992 -1.984 5.527 1 97.75 35 ALA B N 1
ATOM 1395 C CA . ALA B 1 35 ? 14.234 -3.123 5.016 1 97.75 35 ALA B CA 1
ATOM 1396 C C . ALA B 1 35 ? 15.102 -4.379 4.961 1 97.75 35 ALA B C 1
ATOM 1398 O O . ALA B 1 35 ? 16.281 -4.316 4.598 1 97.75 35 ALA B O 1
ATOM 1399 N N . GLU B 1 36 ? 14.453 -5.461 5.332 1 94.56 36 GLU B N 1
ATOM 1400 C CA . GLU B 1 36 ? 15.094 -6.77 5.238 1 94.56 36 GLU B CA 1
ATOM 1401 C C . GLU B 1 36 ? 14.406 -7.652 4.203 1 94.56 36 GLU B C 1
ATOM 1403 O O . GLU B 1 36 ? 13.18 -7.781 4.207 1 94.56 36 GLU B O 1
ATOM 1408 N N . LYS B 1 37 ? 15.227 -8.18 3.318 1 85 37 LYS B N 1
ATOM 1409 C CA . LYS B 1 37 ? 14.68 -9.07 2.297 1 85 37 LYS B CA 1
ATOM 1410 C C . LYS B 1 37 ? 14.211 -10.383 2.908 1 85 37 LYS B C 1
ATOM 1412 O O . LYS B 1 37 ? 14.938 -11.016 3.68 1 85 37 LYS B O 1
ATOM 1417 N N . THR B 1 38 ? 13.125 -10.812 2.32 1 76.62 38 THR B N 1
ATOM 1418 C CA . THR B 1 38 ? 12.625 -12.062 2.877 1 76.62 38 THR B CA 1
ATOM 1419 C C . THR B 1 38 ? 12.383 -13.086 1.772 1 76.62 38 THR B C 1
ATOM 1421 O O . THR B 1 38 ? 12.633 -14.281 1.956 1 76.62 38 THR B O 1
ATOM 1424 N N . ILE B 1 39 ? 11.914 -12.711 0.654 1 82.81 39 ILE B N 1
ATOM 1425 C CA . ILE B 1 39 ? 11.625 -13.562 -0.496 1 82.81 39 ILE B CA 1
ATOM 1426 C C . ILE B 1 39 ? 12.195 -12.922 -1.763 1 82.81 39 ILE B C 1
ATOM 1428 O O . ILE B 1 39 ? 12.117 -11.703 -1.938 1 82.81 39 ILE B O 1
ATOM 1432 N N . TRP B 1 40 ? 12.828 -13.703 -2.598 1 88.44 40 TRP B N 1
ATOM 1433 C CA . TRP B 1 40 ? 13.367 -13.266 -3.877 1 88.44 40 TRP B CA 1
ATOM 1434 C C . TRP B 1 40 ? 13.148 -14.32 -4.953 1 88.44 40 TRP B C 1
ATOM 1436 O O . TRP B 1 40 ? 13.805 -15.367 -4.945 1 88.44 40 TRP B O 1
ATOM 1446 N N . LEU B 1 41 ? 12.227 -14.023 -5.848 1 85.38 41 LEU B N 1
ATOM 1447 C CA . LEU B 1 41 ? 11.898 -14.945 -6.934 1 85.38 41 LEU B CA 1
ATOM 1448 C C . LEU B 1 41 ? 12.148 -14.297 -8.289 1 85.38 41 LEU B C 1
ATOM 1450 O O . LEU B 1 41 ? 11.625 -13.219 -8.578 1 85.38 41 LEU B O 1
ATOM 1454 N N . GLU B 1 42 ? 12.859 -15.008 -9.109 1 87.38 42 GLU B N 1
ATOM 1455 C CA . GLU B 1 42 ? 13.18 -14.523 -10.445 1 87.38 42 GLU B CA 1
ATOM 1456 C C . GLU B 1 42 ? 12.5 -15.367 -11.516 1 87.38 42 GLU B C 1
ATOM 1458 O O . GLU B 1 42 ? 12.25 -16.547 -11.312 1 87.38 42 GLU B O 1
ATOM 1463 N N . ARG B 1 43 ? 12.234 -14.695 -12.602 1 86.06 43 ARG B N 1
ATOM 1464 C CA . ARG B 1 43 ? 11.805 -15.406 -13.797 1 86.06 43 ARG B CA 1
ATOM 1465 C C . ARG B 1 43 ? 12.992 -16 -14.539 1 86.06 43 ARG B C 1
ATOM 1467 O O . ARG B 1 43 ? 14.141 -15.648 -14.266 1 86.06 43 ARG B O 1
ATOM 1474 N N . ASN B 1 44 ? 12.633 -16.844 -15.477 1 83.12 44 ASN B N 1
ATOM 1475 C CA . ASN B 1 44 ? 13.672 -17.484 -16.266 1 83.12 44 ASN B CA 1
ATOM 1476 C C . ASN B 1 44 ? 14.5 -16.484 -17.047 1 83.12 44 ASN B C 1
ATOM 1478 O O . ASN B 1 44 ? 15.695 -16.688 -17.281 1 83.12 44 ASN B O 1
ATOM 1482 N N . ASN B 1 45 ? 13.922 -15.422 -17.406 1 86.56 45 ASN B N 1
ATOM 1483 C CA . ASN B 1 45 ? 14.609 -14.43 -18.219 1 86.56 45 ASN B CA 1
ATOM 1484 C C . ASN B 1 45 ? 15.422 -13.469 -17.344 1 86.56 45 ASN B C 1
ATOM 1486 O O . ASN B 1 45 ? 15.984 -12.492 -17.859 1 86.56 45 ASN B O 1
ATOM 1490 N N . GLY B 1 46 ? 15.422 -13.688 -16.031 1 87.19 46 GLY B N 1
ATOM 1491 C CA . GLY B 1 46 ? 16.234 -12.883 -15.125 1 87.19 46 GLY B CA 1
ATOM 1492 C C . GLY B 1 46 ? 15.469 -11.742 -14.484 1 87.19 46 GLY B C 1
ATOM 1493 O O . GLY B 1 46 ? 15.945 -11.125 -13.531 1 87.19 46 GLY B O 1
ATOM 1494 N N . SER B 1 47 ? 14.328 -11.477 -15.047 1 90.06 47 SER B N 1
ATOM 1495 C CA . SER B 1 47 ? 13.523 -10.422 -14.43 1 90.06 47 SER B CA 1
ATOM 1496 C C . SER B 1 47 ? 12.969 -10.875 -13.078 1 90.06 47 SER B C 1
ATOM 1498 O O . SER B 1 47 ? 12.836 -12.07 -12.828 1 90.06 47 SER B O 1
ATOM 1500 N N . ILE B 1 48 ? 12.719 -9.984 -12.242 1 92.12 48 ILE B N 1
ATOM 1501 C CA . ILE B 1 48 ? 12.266 -10.305 -10.891 1 92.12 48 ILE B CA 1
ATOM 1502 C C . ILE B 1 48 ? 10.75 -10.5 -10.898 1 92.12 48 ILE B C 1
ATOM 1504 O O . ILE B 1 48 ? 9.992 -9.578 -11.211 1 92.12 48 ILE B O 1
ATOM 1508 N N . MET B 1 49 ? 10.328 -11.641 -10.555 1 89.75 49 MET B N 1
ATOM 1509 C CA . MET B 1 49 ? 8.914 -12 -10.508 1 89.75 49 MET B CA 1
ATOM 1510 C C . MET B 1 49 ? 8.266 -11.492 -9.219 1 89.75 49 MET B C 1
ATOM 1512 O O . MET B 1 49 ? 7.188 -10.898 -9.258 1 89.75 49 MET B O 1
ATOM 1516 N N . HIS B 1 50 ? 8.938 -11.734 -8.117 1 92.31 50 HIS B N 1
ATOM 1517 C CA . HIS B 1 50 ? 8.352 -11.414 -6.824 1 92.31 50 HIS B CA 1
ATOM 1518 C C . HIS B 1 50 ? 9.438 -11.242 -5.762 1 92.31 50 HIS B C 1
ATOM 1520 O O . HIS B 1 50 ? 10.336 -12.078 -5.648 1 92.31 50 HIS B O 1
ATOM 1526 N N . VAL B 1 51 ? 9.312 -10.172 -5.012 1 94.06 51 VAL B N 1
ATOM 1527 C CA . VAL B 1 51 ? 10.188 -9.906 -3.875 1 94.06 51 VAL B CA 1
ATOM 1528 C C . VAL B 1 51 ? 9.367 -9.383 -2.701 1 94.06 51 VAL B C 1
ATOM 1530 O O . VAL B 1 51 ? 8.406 -8.633 -2.893 1 94.06 51 VAL B O 1
ATOM 1533 N N . GLU B 1 52 ? 9.734 -9.812 -1.532 1 94.62 52 GLU B N 1
ATOM 1534 C CA . GLU B 1 52 ? 9.172 -9.258 -0.305 1 94.62 52 GLU B CA 1
ATOM 1535 C C . GLU B 1 52 ? 10.273 -8.711 0.607 1 94.62 52 GLU B C 1
ATOM 1537 O O . GLU B 1 52 ? 11.336 -9.32 0.741 1 94.62 52 GLU B O 1
ATOM 1542 N N . VAL B 1 53 ? 9.984 -7.57 1.165 1 97 53 VAL B N 1
ATOM 1543 C CA . VAL B 1 53 ? 10.852 -7.023 2.209 1 97 53 VAL B CA 1
ATOM 1544 C C . VAL B 1 53 ? 10.023 -6.73 3.459 1 97 53 VAL B C 1
ATOM 1546 O O . VAL B 1 53 ? 8.812 -6.52 3.375 1 97 53 VAL B O 1
ATOM 1549 N N . GLN B 1 54 ? 10.664 -6.766 4.566 1 96.62 54 GLN B N 1
ATOM 1550 C CA . GLN B 1 54 ? 10.039 -6.395 5.832 1 96.62 54 GLN B CA 1
ATOM 1551 C C . GLN B 1 54 ? 10.578 -5.059 6.34 1 96.62 54 GLN B C 1
ATOM 1553 O O . GLN B 1 54 ? 11.789 -4.848 6.383 1 96.62 54 GLN B O 1
ATOM 1558 N N . ILE B 1 55 ? 9.734 -4.168 6.625 1 96.94 55 ILE B N 1
ATOM 1559 C CA . ILE B 1 55 ? 10.031 -2.922 7.324 1 96.94 55 ILE B CA 1
ATOM 1560 C C . ILE B 1 55 ? 9.203 -2.836 8.602 1 96.94 55 ILE B C 1
ATOM 1562 O O . ILE B 1 55 ? 7.973 -2.73 8.547 1 96.94 55 ILE B O 1
ATOM 1566 N N . GLY B 1 56 ? 9.82 -2.84 9.742 1 94.81 56 GLY B N 1
ATOM 1567 C CA . GLY B 1 56 ? 9.062 -2.951 10.977 1 94.81 56 GLY B CA 1
ATOM 1568 C C . GLY B 1 56 ? 8.148 -4.16 11.016 1 94.81 56 GLY B C 1
ATOM 1569 O O . GLY B 1 56 ? 8.594 -5.289 10.789 1 94.81 56 GLY B O 1
ATOM 1570 N N . ASP B 1 57 ? 6.887 -3.969 11.203 1 94.25 57 ASP B N 1
ATOM 1571 C CA . ASP B 1 57 ? 5.953 -5.086 11.305 1 94.25 57 ASP B CA 1
ATOM 1572 C C . ASP B 1 57 ? 5.238 -5.332 9.977 1 94.25 57 ASP B C 1
ATOM 1574 O O . ASP B 1 57 ? 4.25 -6.066 9.93 1 94.25 57 ASP B O 1
ATOM 1578 N N . SER B 1 58 ? 5.684 -4.672 8.961 1 96.5 58 SER B N 1
ATOM 1579 C CA . SER B 1 58 ? 4.957 -4.734 7.703 1 96.5 58 SER B CA 1
ATOM 1580 C C . SER B 1 58 ? 5.797 -5.387 6.609 1 96.5 58 SER B C 1
ATOM 1582 O O . SER B 1 58 ? 7.008 -5.172 6.539 1 96.5 58 SER B O 1
ATOM 1584 N N . ILE B 1 59 ? 5.141 -6.121 5.75 1 96.56 59 ILE B N 1
ATOM 1585 C CA . ILE B 1 59 ? 5.723 -6.645 4.52 1 96.56 59 ILE B CA 1
ATOM 1586 C C . ILE B 1 59 ? 5.34 -5.746 3.344 1 96.56 59 ILE B C 1
ATOM 1588 O O . ILE B 1 59 ? 4.199 -5.293 3.246 1 96.56 59 ILE B O 1
ATOM 1592 N N . ILE B 1 60 ? 6.297 -5.492 2.49 1 98.12 60 ILE B N 1
ATOM 1593 C CA . ILE B 1 60 ? 6.055 -4.871 1.191 1 98.12 60 ILE B CA 1
ATOM 1594 C C . ILE B 1 60 ? 6.406 -5.855 0.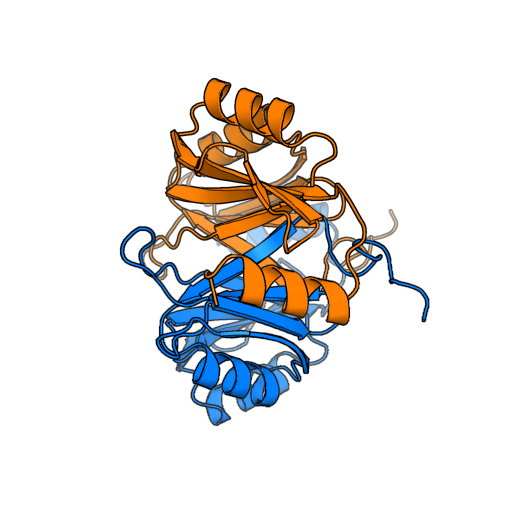076 1 98.12 60 ILE B C 1
ATOM 1596 O O . ILE B 1 60 ? 7.48 -6.461 0.089 1 98.12 60 ILE B O 1
ATOM 1600 N N . MET B 1 61 ? 5.461 -6.02 -0.85 1 97.31 61 MET B N 1
ATOM 1601 C CA . MET B 1 61 ? 5.672 -6.891 -2.004 1 97.31 61 MET B CA 1
ATOM 1602 C C . MET B 1 61 ? 6.008 -6.074 -3.246 1 97.31 61 MET B C 1
ATOM 1604 O O . MET B 1 61 ? 5.508 -4.965 -3.42 1 97.31 61 MET B O 1
ATOM 1608 N N . MET B 1 62 ? 6.828 -6.684 -4.055 1 97.75 62 MET B N 1
ATOM 1609 C CA . MET B 1 62 ? 7.219 -6.004 -5.285 1 97.75 62 MET B CA 1
ATOM 1610 C C . MET B 1 62 ? 7.445 -7.008 -6.41 1 97.75 62 MET B C 1
ATOM 1612 O O . MET B 1 62 ? 7.82 -8.156 -6.16 1 97.75 62 MET B O 1
ATOM 1616 N N . GLY B 1 63 ? 7.309 -6.59 -7.562 1 96.31 63 GLY B N 1
ATOM 1617 C CA . GLY B 1 63 ? 7.621 -7.324 -8.773 1 96.31 63 GLY B CA 1
ATOM 1618 C C . GLY B 1 63 ? 7.824 -6.426 -9.984 1 96.31 63 GLY B C 1
ATOM 1619 O O . GLY B 1 63 ? 7.453 -5.25 -9.953 1 96.31 63 GLY B O 1
ATOM 1620 N N . GLU B 1 64 ? 8.445 -6.965 -10.945 1 97.38 64 GLU B N 1
ATOM 1621 C CA . GLU B 1 64 ? 8.648 -6.195 -12.172 1 97.38 64 GLU B CA 1
ATOM 1622 C C . GLU B 1 64 ? 7.488 -6.402 -13.148 1 97.38 64 GLU B C 1
ATOM 1624 O O . GLU B 1 64 ? 6.871 -7.469 -13.172 1 97.38 64 GLU B O 1
ATOM 1629 N N . PRO B 1 65 ? 7.18 -5.34 -13.922 1 96.75 65 PRO B N 1
ATOM 1630 C CA . PRO B 1 65 ? 6.066 -5.438 -14.875 1 96.75 65 PRO B CA 1
ATOM 1631 C C . PRO B 1 65 ? 6.266 -6.543 -15.906 1 96.75 65 PRO B C 1
ATOM 1633 O O . PRO B 1 65 ? 7.387 -7.023 -16.094 1 96.75 65 PRO B O 1
ATOM 1636 N N . THR B 1 66 ? 5.145 -7.027 -16.406 1 93.75 66 THR B N 1
ATOM 1637 C CA . THR B 1 66 ? 5.094 -8 -17.5 1 93.75 66 THR B CA 1
ATOM 1638 C C . THR B 1 66 ? 4.285 -7.461 -18.672 1 93.75 66 THR B C 1
ATOM 1640 O O . THR B 1 66 ? 3.859 -6.305 -18.656 1 93.75 66 THR B O 1
ATOM 1643 N N . ASP B 1 67 ? 4.164 -8.242 -19.719 1 91.81 67 ASP B N 1
ATOM 1644 C CA . ASP B 1 67 ? 3.33 -7.859 -20.844 1 91.81 67 ASP B CA 1
ATOM 1645 C C . ASP B 1 67 ? 1.871 -7.699 -20.422 1 91.81 67 ASP B C 1
ATOM 1647 O O . ASP B 1 67 ? 1.124 -6.93 -21.031 1 91.81 67 ASP B O 1
ATOM 1651 N N . GLU B 1 68 ? 1.521 -8.328 -19.375 1 90.69 68 GLU B N 1
ATOM 1652 C CA . GLU B 1 68 ? 0.131 -8.344 -18.938 1 90.69 68 GLU B CA 1
ATOM 1653 C C . GLU B 1 68 ? -0.138 -7.223 -17.938 1 90.69 68 GLU B C 1
ATOM 1655 O O . GLU B 1 68 ? -1.247 -6.684 -17.875 1 90.69 68 GLU B O 1
ATOM 1660 N N . PHE B 1 69 ? 0.903 -6.926 -17.156 1 93.06 69 PHE B N 1
ATOM 1661 C CA . PHE B 1 69 ? 0.723 -5.934 -16.094 1 93.06 69 PHE B CA 1
ATOM 1662 C C . PHE B 1 69 ? 1.777 -4.84 -16.203 1 93.06 69 PHE B C 1
ATOM 1664 O O . PHE B 1 69 ? 2.971 -5.102 -16.047 1 93.06 69 PHE B O 1
ATOM 1671 N N . ASP B 1 70 ? 1.264 -3.639 -16.359 1 95.44 70 ASP B N 1
ATOM 1672 C CA . ASP B 1 70 ? 2.148 -2.488 -16.5 1 95.44 70 ASP B CA 1
ATOM 1673 C C . ASP B 1 70 ? 2.688 -2.029 -15.148 1 95.44 70 ASP B C 1
ATOM 1675 O O . ASP B 1 70 ? 2.205 -2.465 -14.102 1 95.44 70 ASP B O 1
ATOM 1679 N N . SER B 1 71 ? 3.719 -1.189 -15.258 1 97.94 71 SER B N 1
ATOM 1680 C CA . SER B 1 71 ? 4.258 -0.583 -14.047 1 97.94 71 SER B CA 1
ATOM 1681 C C . SER B 1 71 ? 3.182 0.189 -13.289 1 97.94 71 SER B C 1
ATOM 1683 O O . SER B 1 71 ? 2.359 0.878 -13.898 1 97.94 71 SER B O 1
ATOM 1685 N N . MET B 1 72 ? 3.162 -0.001 -12.039 1 98.25 72 MET B N 1
ATOM 1686 C CA . MET B 1 72 ? 2.242 0.689 -11.141 1 98.25 72 MET B CA 1
ATOM 1687 C C . MET B 1 72 ? 2.922 1.018 -9.812 1 98.25 72 MET B C 1
ATOM 1689 O O . MET B 1 72 ? 2.762 0.289 -8.828 1 98.25 72 MET B O 1
ATOM 1693 N N . PRO B 1 73 ? 3.676 2.137 -9.844 1 98.44 73 PRO B N 1
ATOM 1694 C CA . PRO B 1 73 ? 4.176 2.6 -8.547 1 98.44 73 PRO B CA 1
ATOM 1695 C C . PRO B 1 73 ? 3.053 2.967 -7.582 1 98.44 73 PRO B C 1
ATOM 1697 O O . PRO B 1 73 ? 1.905 3.143 -8 1 98.44 73 PRO B O 1
ATOM 1700 N N . GLY B 1 74 ? 3.367 2.998 -6.328 1 98.44 74 GLY B N 1
ATOM 1701 C CA . GLY B 1 74 ? 2.381 3.326 -5.312 1 98.44 74 GLY B CA 1
ATOM 1702 C C . GLY B 1 74 ? 2.898 4.305 -4.27 1 98.44 74 GLY B C 1
ATOM 1703 O O . GLY B 1 74 ? 4.039 4.766 -4.359 1 98.44 74 GLY B O 1
ATOM 1704 N N . SER B 1 75 ? 2.041 4.672 -3.365 1 98.62 75 SER B N 1
ATOM 1705 C CA . SER B 1 75 ? 2.406 5.52 -2.232 1 98.62 75 SER B CA 1
ATOM 1706 C C . SER B 1 75 ? 2.092 4.832 -0.907 1 98.62 75 SER B C 1
ATOM 1708 O O . SER B 1 75 ? 1.061 4.172 -0.772 1 98.62 75 SER B O 1
ATOM 1710 N N . ILE B 1 76 ? 2.998 4.969 -0.043 1 98.75 76 ILE B N 1
ATOM 1711 C CA . ILE B 1 76 ? 2.926 4.281 1.243 1 98.75 76 ILE B CA 1
ATOM 1712 C C . ILE B 1 76 ? 3.182 5.277 2.373 1 98.75 76 ILE B C 1
ATOM 1714 O O . ILE B 1 76 ? 4.109 6.09 2.297 1 98.75 76 ILE B O 1
ATOM 1718 N N . TYR B 1 77 ? 2.285 5.312 3.352 1 97.69 77 TYR B N 1
ATOM 1719 C CA . TYR B 1 77 ? 2.529 5.977 4.625 1 97.69 77 TYR B CA 1
ATOM 1720 C C . TYR B 1 77 ? 3.393 5.109 5.535 1 97.69 77 TYR B C 1
ATOM 1722 O O . TYR B 1 77 ? 2.98 4.023 5.941 1 97.69 77 TYR B O 1
ATOM 1730 N N . LEU B 1 78 ? 4.57 5.566 5.863 1 98.12 78 LEU B N 1
ATOM 1731 C CA . LEU B 1 78 ? 5.559 4.797 6.613 1 98.12 78 LEU B CA 1
ATOM 1732 C C . LEU B 1 78 ? 5.805 5.422 7.984 1 98.12 78 LEU B C 1
ATOM 1734 O O . LEU B 1 78 ? 6.367 6.516 8.078 1 98.12 78 LEU B O 1
ATOM 1738 N N . ARG B 1 79 ? 5.453 4.715 9.016 1 96.62 79 ARG B N 1
ATOM 1739 C CA . ARG B 1 79 ? 5.711 5.176 10.383 1 96.62 79 ARG B CA 1
ATOM 1740 C C . ARG B 1 79 ? 7.125 4.809 10.82 1 96.62 79 ARG B C 1
ATOM 1742 O O . ARG B 1 79 ? 7.523 3.648 10.734 1 96.62 79 ARG B O 1
ATOM 1749 N N . VAL B 1 80 ? 7.797 5.805 11.281 1 96.81 80 VAL B N 1
ATOM 1750 C CA . VAL B 1 80 ? 9.172 5.59 11.727 1 96.81 80 VAL B CA 1
ATOM 1751 C C . VAL B 1 80 ? 9.391 6.281 13.07 1 96.81 80 VAL B C 1
ATOM 1753 O O . VAL B 1 80 ? 8.562 7.082 13.508 1 96.81 80 VAL B O 1
ATOM 1756 N N . GLU B 1 81 ? 10.453 5.941 13.742 1 95.06 81 GLU B N 1
ATOM 1757 C CA . GLU B 1 81 ? 10.773 6.531 15.039 1 95.06 81 GLU B CA 1
ATOM 1758 C C . GLU B 1 81 ? 11.242 7.973 14.898 1 95.06 81 GLU B C 1
ATOM 1760 O O . GLU B 1 81 ? 10.953 8.812 15.75 1 95.06 81 GLU B O 1
ATOM 1765 N N . ASP B 1 82 ? 11.953 8.25 13.852 1 96.31 82 ASP B N 1
ATOM 1766 C CA . ASP B 1 82 ? 12.547 9.562 13.625 1 96.31 82 ASP B CA 1
ATOM 1767 C C . ASP B 1 82 ? 12.383 9.992 12.164 1 96.31 82 ASP B C 1
ATOM 1769 O O . ASP B 1 82 ? 13.172 9.602 11.305 1 96.31 82 ASP B O 1
ATOM 1773 N N . CYS B 1 83 ? 11.422 10.836 11.938 1 97.38 83 CYS B N 1
ATOM 1774 C CA . CYS B 1 83 ? 11.055 11.289 10.602 1 97.38 83 CYS B CA 1
ATOM 1775 C C . CYS B 1 83 ? 12.234 11.977 9.914 1 97.38 83 CYS B C 1
ATOM 1777 O O . CYS B 1 83 ? 12.578 11.641 8.781 1 97.38 83 CYS B O 1
ATOM 1779 N N . ASP B 1 84 ? 12.883 12.914 10.594 1 97.94 84 ASP B N 1
ATOM 1780 C CA . ASP B 1 84 ? 13.953 13.719 10.008 1 97.94 84 ASP B CA 1
ATOM 1781 C C . ASP B 1 84 ? 15.148 12.844 9.625 1 97.94 84 ASP B C 1
ATOM 1783 O O . ASP B 1 84 ? 15.68 12.969 8.523 1 97.94 84 ASP B O 1
ATOM 1787 N N . ALA B 1 85 ? 15.531 11.992 10.484 1 98.38 85 ALA B N 1
ATOM 1788 C CA . ALA B 1 85 ? 16.672 11.125 10.219 1 98.38 85 ALA B CA 1
ATOM 1789 C C . ALA B 1 85 ? 16.391 10.188 9.047 1 98.38 85 ALA B C 1
ATOM 1791 O O . ALA B 1 85 ? 17.234 9.992 8.172 1 98.38 85 ALA B O 1
ATOM 1792 N N . THR B 1 86 ? 15.227 9.578 9.062 1 98.56 86 THR B N 1
ATOM 1793 C CA . THR B 1 86 ? 14.852 8.648 8 1 98.56 86 THR B CA 1
ATOM 1794 C C . THR B 1 86 ? 14.742 9.375 6.664 1 98.56 86 THR B C 1
ATOM 1796 O O . THR B 1 86 ? 15.172 8.852 5.633 1 98.56 86 THR B O 1
ATOM 1799 N N . TYR B 1 87 ? 14.117 10.516 6.688 1 98.69 87 TYR B N 1
ATOM 1800 C CA . TYR B 1 87 ? 14.016 11.359 5.5 1 98.69 87 TYR B CA 1
ATOM 1801 C C . TYR B 1 87 ? 15.391 11.648 4.918 1 98.69 87 TYR B C 1
ATOM 1803 O O . TYR B 1 87 ? 15.609 11.5 3.715 1 98.69 87 TYR B O 1
ATOM 1811 N N . GLN B 1 88 ? 16.344 12 5.773 1 98.75 88 GLN B N 1
ATOM 1812 C CA . GLN B 1 88 ? 17.688 12.297 5.332 1 98.75 88 GLN B CA 1
ATOM 1813 C C . GLN B 1 88 ? 18.375 11.055 4.758 1 98.75 88 GLN B C 1
ATOM 1815 O O . GLN B 1 88 ? 19.062 11.133 3.732 1 98.75 88 GLN B O 1
ATOM 1820 N N . LYS B 1 89 ? 18.219 9.969 5.348 1 98.75 89 LYS B N 1
ATOM 1821 C CA . LYS B 1 89 ? 18.766 8.719 4.84 1 98.75 89 LYS B CA 1
ATOM 1822 C C . LYS B 1 89 ? 18.203 8.391 3.461 1 98.75 89 LYS B C 1
ATOM 1824 O O . LYS B 1 89 ? 18.922 7.883 2.596 1 98.75 89 LYS B O 1
ATOM 1829 N N . ALA B 1 90 ? 16.922 8.57 3.309 1 98.88 90 ALA B N 1
ATOM 1830 C CA . ALA B 1 90 ? 16.281 8.312 2.023 1 98.88 90 ALA B CA 1
ATOM 1831 C C . ALA B 1 90 ? 16.859 9.195 0.927 1 98.88 90 ALA B C 1
ATOM 1833 O O . ALA B 1 90 ? 17.094 8.734 -0.194 1 98.88 90 ALA B O 1
ATOM 1834 N N . LEU B 1 91 ? 17.094 10.461 1.285 1 98.75 91 LEU B N 1
ATOM 1835 C CA . LEU B 1 91 ? 17.734 11.359 0.332 1 98.75 91 LEU B CA 1
ATOM 1836 C C . LEU B 1 91 ? 19.125 10.852 -0.046 1 98.75 91 LEU B C 1
ATOM 1838 O O . LEU B 1 91 ? 19.469 10.797 -1.229 1 98.75 91 LEU B O 1
ATOM 1842 N N . GLU B 1 92 ? 19.844 10.422 0.905 1 98.62 92 GLU B N 1
ATOM 1843 C CA . GLU B 1 92 ? 21.203 9.953 0.698 1 98.62 92 GLU B CA 1
ATOM 1844 C C . GLU B 1 92 ? 21.219 8.648 -0.09 1 98.62 92 GLU B C 1
ATOM 1846 O O . GLU B 1 92 ? 22.234 8.289 -0.693 1 98.62 92 GLU B O 1
ATOM 1851 N N . SER B 1 93 ? 20.125 7.984 -0.093 1 98.62 93 SER B N 1
ATOM 1852 C CA . SER B 1 93 ? 20.016 6.691 -0.764 1 98.62 93 SER B CA 1
ATOM 1853 C C . SER B 1 93 ? 19.516 6.848 -2.195 1 98.62 93 SER B C 1
ATOM 1855 O O . SER B 1 93 ? 19.281 5.855 -2.889 1 98.62 93 SER B O 1
ATOM 1857 N N . GLY B 1 94 ? 19.328 8.055 -2.6 1 98.5 94 GLY B N 1
ATOM 1858 C CA . GLY B 1 94 ? 18.953 8.289 -3.984 1 98.5 94 GLY B CA 1
ATOM 1859 C C . GLY B 1 94 ? 17.5 8.719 -4.145 1 98.5 94 GLY B C 1
ATOM 1860 O O . GLY B 1 94 ? 17.016 8.867 -5.266 1 98.5 94 GLY B O 1
ATOM 1861 N N . GLY B 1 95 ? 16.781 8.938 -3.043 1 98.75 95 GLY B N 1
ATOM 1862 C CA . GLY B 1 95 ? 15.43 9.461 -3.115 1 98.75 95 GLY B CA 1
ATOM 1863 C C . GLY B 1 95 ? 15.375 10.938 -3.467 1 98.75 95 GLY B C 1
ATOM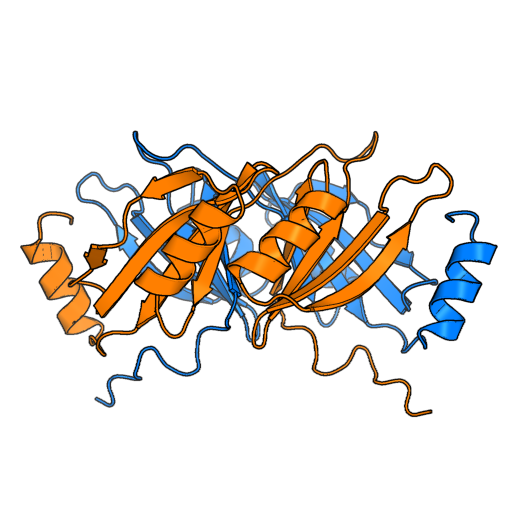 1864 O O . GLY B 1 95 ? 16.359 11.656 -3.314 1 98.75 95 GLY B O 1
ATOM 1865 N N . GLU B 1 96 ? 14.219 11.32 -4.027 1 98.69 96 GLU B N 1
ATOM 1866 C CA . GLU B 1 96 ? 13.938 12.727 -4.324 1 98.69 96 GLU B CA 1
ATOM 1867 C C . GLU B 1 96 ? 12.93 13.305 -3.34 1 98.69 96 GLU B C 1
ATOM 1869 O O . GLU B 1 96 ? 11.883 12.703 -3.09 1 98.69 96 GLU B O 1
ATOM 1874 N N . SER B 1 97 ? 13.219 14.469 -2.795 1 98.62 97 SER B N 1
ATOM 1875 C CA . SER B 1 97 ? 12.289 15.141 -1.887 1 98.62 97 SER B CA 1
ATOM 1876 C C . SER B 1 97 ? 11.055 15.633 -2.627 1 98.62 97 SER B C 1
ATOM 1878 O O . SER B 1 97 ? 11.164 16.328 -3.641 1 98.62 97 SER B O 1
ATOM 1880 N N . ILE B 1 98 ? 9.922 15.281 -2.102 1 97.31 98 ILE B N 1
ATOM 1881 C CA . ILE B 1 98 ? 8.711 15.859 -2.686 1 97.31 98 ILE B CA 1
ATOM 1882 C C . ILE B 1 98 ? 7.98 16.703 -1.638 1 97.31 98 ILE B C 1
ATOM 1884 O O . ILE B 1 98 ? 7.066 17.453 -1.969 1 97.31 98 ILE B O 1
ATOM 1888 N N . MET B 1 99 ? 8.336 16.516 -0.396 1 96.94 99 MET B N 1
ATOM 1889 C CA . MET B 1 99 ? 7.852 17.328 0.718 1 96.94 99 MET B CA 1
ATOM 1890 C C . MET B 1 99 ? 8.812 17.25 1.9 1 96.94 99 MET B C 1
ATOM 1892 O O . MET B 1 99 ? 9.062 16.172 2.441 1 96.94 99 MET B O 1
ATOM 1896 N N . GLU B 1 100 ? 9.297 18.406 2.273 1 97.56 100 GLU B N 1
ATOM 1897 C CA . GLU B 1 100 ? 10.195 18.422 3.422 1 97.56 100 GLU B CA 1
ATOM 1898 C C . GLU B 1 100 ? 9.438 18.125 4.719 1 97.56 100 GLU B C 1
ATOM 1900 O O . GLU B 1 100 ? 8.289 18.531 4.879 1 97.56 100 GLU B O 1
ATOM 1905 N N . PRO B 1 101 ? 10.125 17.406 5.648 1 97.25 101 PRO B N 1
ATOM 1906 C CA . PRO B 1 101 ? 9.477 17.125 6.934 1 97.25 101 PRO B CA 1
ATOM 1907 C C . PRO B 1 101 ? 8.922 18.391 7.59 1 97.25 101 PRO B C 1
ATOM 1909 O O . PRO B 1 101 ? 9.625 19.406 7.688 1 97.25 101 PRO B O 1
ATOM 1912 N N . THR B 1 102 ? 7.703 18.297 7.992 1 94.38 102 THR B N 1
ATOM 1913 C CA . THR B 1 102 ? 7.004 19.406 8.633 1 94.38 102 THR B CA 1
ATOM 1914 C C . THR B 1 102 ? 6.07 18.906 9.727 1 94.38 102 THR B C 1
ATOM 1916 O O . THR B 1 102 ? 5.621 17.766 9.688 1 94.38 102 THR B O 1
ATOM 1919 N N . ASP B 1 103 ? 5.859 19.766 10.695 1 89.38 103 ASP B N 1
ATOM 1920 C CA . ASP B 1 103 ? 4.914 19.406 11.758 1 89.38 103 ASP B CA 1
ATOM 1921 C C . ASP B 1 103 ? 3.475 19.641 11.297 1 89.38 103 ASP B C 1
ATOM 1923 O O . ASP B 1 103 ? 3.127 20.719 10.836 1 89.38 103 ASP B O 1
ATOM 1927 N N . MET B 1 104 ? 2.801 18.578 11.32 1 82.06 104 MET B N 1
ATOM 1928 C CA . MET B 1 104 ? 1.362 18.688 11.094 1 82.06 104 MET B CA 1
ATOM 1929 C C . MET B 1 104 ? 0.608 18.766 12.414 1 82.06 104 MET B C 1
ATOM 1931 O O . MET B 1 104 ? 0.163 17.75 12.938 1 82.06 104 MET B O 1
ATOM 1935 N N . HIS B 1 105 ? 0.375 19.844 12.82 1 73.62 105 HIS B N 1
ATOM 1936 C CA . HIS B 1 105 ? -0.164 20.109 14.148 1 73.62 105 HIS B CA 1
ATOM 1937 C C . HIS B 1 105 ? -1.564 19.516 14.297 1 73.62 105 HIS B C 1
ATOM 1939 O O . HIS B 1 105 ? -1.935 19.047 15.375 1 73.62 105 HIS B O 1
ATOM 1945 N N . HIS B 1 106 ? -2.205 19.578 13.203 1 71.88 106 HIS B N 1
ATOM 1946 C CA . HIS B 1 106 ? -3.576 19.094 13.281 1 71.88 106 HIS B CA 1
ATOM 1947 C C . HIS B 1 106 ? -3.609 17.578 13.484 1 71.88 106 HIS B C 1
ATOM 1949 O O . HIS B 1 106 ? -4.547 17.047 14.086 1 71.88 106 HIS B O 1
ATOM 1955 N N . ALA B 1 107 ? -2.605 16.906 13.094 1 71 107 ALA B N 1
ATOM 1956 C CA . ALA B 1 107 ? -2.607 15.453 13.141 1 71 107 ALA B CA 1
ATOM 1957 C C . ALA B 1 107 ? -1.664 14.938 14.219 1 71 107 ALA B C 1
ATOM 1959 O O . ALA B 1 107 ? -1.682 13.75 14.555 1 71 107 ALA B O 1
ATOM 1960 N N . GLY B 1 108 ? -0.921 15.859 14.766 1 80.25 108 GLY B N 1
ATOM 1961 C CA . GLY B 1 108 ? 0.047 15.453 15.773 1 80.25 108 GLY B CA 1
ATOM 1962 C C . GLY B 1 108 ? 1.177 14.609 15.211 1 80.25 108 GLY B C 1
ATOM 1963 O O . GLY B 1 108 ? 1.615 13.648 15.836 1 80.25 108 GLY B O 1
ATOM 1964 N N . GLU B 1 109 ? 1.495 14.844 13.984 1 87.81 109 GLU B N 1
ATOM 1965 C CA . GLU B 1 109 ? 2.553 14.086 13.336 1 87.81 109 GLU B CA 1
ATOM 1966 C C . GLU B 1 109 ? 3.547 15.008 12.633 1 87.81 109 GLU B C 1
ATOM 1968 O O . GLU B 1 109 ? 3.225 16.156 12.32 1 87.81 109 GLU B O 1
ATOM 1973 N N . ARG B 1 110 ? 4.715 14.602 12.617 1 92.31 110 ARG B N 1
ATOM 1974 C CA . ARG B 1 110 ? 5.719 15.148 11.703 1 92.31 110 ARG B CA 1
ATOM 1975 C C . ARG B 1 110 ? 5.914 14.234 10.5 1 92.31 110 ARG B C 1
ATOM 1977 O O . ARG B 1 110 ? 6.121 13.031 10.648 1 92.31 110 ARG B O 1
ATOM 1984 N N . TYR B 1 111 ? 5.695 14.727 9.281 1 93.31 111 TYR B N 1
ATOM 1985 C CA . TYR B 1 111 ? 5.934 13.812 8.172 1 93.31 111 TYR B CA 1
ATOM 1986 C C . TYR B 1 111 ? 6.441 14.562 6.949 1 93.31 111 TYR B C 1
ATOM 1988 O O . TYR B 1 111 ? 6.25 15.773 6.832 1 93.31 111 TYR B O 1
ATOM 1996 N N . GLY B 1 112 ? 7.137 13.938 6.078 1 96.88 112 GLY B N 1
ATOM 1997 C CA . GLY B 1 112 ? 7.668 14.336 4.785 1 96.88 112 GLY B CA 1
ATOM 1998 C C . GLY B 1 112 ? 7.496 13.273 3.715 1 96.88 112 GLY B C 1
ATOM 1999 O O . GLY B 1 112 ? 7.039 12.164 4.004 1 96.88 112 GLY B O 1
ATOM 2000 N N . GLY B 1 113 ? 7.762 13.695 2.496 1 98.19 113 GLY B N 1
ATOM 2001 C CA . GLY B 1 113 ? 7.574 12.805 1.362 1 98.19 113 GLY B CA 1
ATOM 2002 C C . GLY B 1 113 ? 8.828 12.633 0.527 1 98.19 113 GLY B C 1
ATOM 2003 O O . GLY B 1 113 ? 9.523 13.609 0.229 1 98.19 113 GLY B O 1
ATOM 2004 N N . ILE B 1 114 ? 9.102 11.406 0.148 1 98.81 114 ILE B N 1
ATOM 2005 C CA . ILE B 1 114 ? 10.227 11.047 -0.708 1 98.81 114 ILE B CA 1
ATOM 2006 C C . ILE B 1 114 ? 9.734 10.195 -1.876 1 98.81 114 ILE B C 1
ATOM 2008 O O . ILE B 1 114 ? 8.914 9.297 -1.693 1 98.81 114 ILE B O 1
ATOM 2012 N N . LYS B 1 115 ? 10.156 10.516 -3.059 1 98.75 115 LYS B N 1
ATOM 2013 C CA . LYS B 1 115 ? 9.992 9.633 -4.211 1 98.75 115 LYS B CA 1
ATOM 2014 C C . LYS B 1 115 ? 11.234 8.766 -4.414 1 98.75 115 LYS B C 1
ATOM 2016 O O . LYS B 1 115 ? 12.352 9.281 -4.492 1 98.75 115 LYS B O 1
ATOM 2021 N N . ASP B 1 116 ? 11.07 7.469 -4.434 1 98.81 116 ASP B N 1
ATOM 2022 C CA . ASP B 1 116 ? 12.211 6.578 -4.617 1 98.81 116 ASP B CA 1
ATOM 2023 C C . ASP B 1 116 ? 12.578 6.453 -6.094 1 98.81 116 ASP B C 1
ATOM 2025 O O . ASP B 1 116 ? 11.867 6.961 -6.961 1 98.81 116 ASP B O 1
ATOM 2029 N N . PRO B 1 117 ? 13.688 5.793 -6.414 1 98.25 117 PRO B N 1
ATOM 2030 C CA . PRO B 1 117 ? 14.164 5.738 -7.801 1 98.25 117 PRO B CA 1
ATOM 2031 C C . PRO B 1 117 ? 13.219 4.953 -8.719 1 98.25 117 PRO B C 1
ATOM 2033 O O . PRO B 1 117 ? 13.305 5.07 -9.938 1 98.25 117 PRO B O 1
ATOM 2036 N N . ALA B 1 118 ? 12.383 4.113 -8.156 1 98.44 118 ALA B N 1
ATOM 2037 C CA . ALA B 1 118 ? 11.453 3.32 -8.961 1 98.44 118 ALA B CA 1
ATOM 2038 C C . ALA B 1 118 ? 10.125 4.055 -9.141 1 98.44 118 ALA B C 1
ATOM 2040 O O . ALA B 1 118 ? 9.234 3.566 -9.844 1 98.44 118 ALA B O 1
ATOM 2041 N N . GLY B 1 119 ? 9.945 5.203 -8.484 1 98.19 119 GLY B N 1
ATOM 2042 C CA . GLY B 1 119 ? 8.781 6.039 -8.727 1 98.19 119 GLY B CA 1
ATOM 2043 C C . GLY B 1 119 ? 7.746 5.953 -7.617 1 98.19 119 GLY B C 1
ATOM 2044 O O . GLY B 1 119 ? 6.707 6.617 -7.676 1 98.19 119 GLY B O 1
ATOM 2045 N N . ASN B 1 120 ? 7.965 5.203 -6.574 1 98.75 120 ASN B N 1
ATOM 2046 C CA . ASN B 1 120 ? 7.059 5.145 -5.434 1 98.75 120 ASN B CA 1
ATOM 2047 C C . ASN B 1 120 ? 7.223 6.359 -4.52 1 98.75 120 ASN B C 1
ATOM 2049 O O . ASN B 1 120 ? 8.305 6.941 -4.445 1 98.75 120 ASN B O 1
ATOM 2053 N N . ILE B 1 121 ? 6.176 6.656 -3.824 1 98.75 121 ILE B N 1
ATOM 2054 C CA . ILE B 1 121 ? 6.223 7.746 -2.859 1 98.75 121 ILE B CA 1
ATOM 2055 C C . ILE B 1 121 ? 6.113 7.191 -1.442 1 98.75 121 ILE B C 1
ATOM 2057 O O . ILE B 1 121 ? 5.285 6.316 -1.175 1 98.75 121 ILE B O 1
ATOM 2061 N N . TRP B 1 122 ? 6.941 7.645 -0.599 1 98.81 122 TRP B N 1
ATOM 2062 C CA . TRP B 1 122 ? 6.961 7.281 0.813 1 98.81 122 TRP B CA 1
ATOM 2063 C C . TRP B 1 122 ? 6.68 8.492 1.693 1 98.81 122 TRP B C 1
ATOM 2065 O O . TRP B 1 122 ? 7.441 9.461 1.688 1 98.81 122 TRP B O 1
ATOM 2075 N N . TRP B 1 123 ? 5.574 8.422 2.361 1 98.12 123 TRP B N 1
ATOM 2076 C CA . TRP B 1 123 ? 5.246 9.422 3.371 1 98.12 123 TRP B CA 1
ATOM 2077 C C . TRP B 1 123 ? 5.793 9.016 4.734 1 98.12 123 TRP B C 1
ATOM 2079 O O . TRP B 1 123 ? 5.16 8.242 5.461 1 98.12 123 TRP B O 1
ATOM 2089 N N . ILE B 1 124 ? 6.926 9.586 5.07 1 98.25 124 ILE B N 1
ATOM 2090 C CA . ILE B 1 124 ? 7.668 9.227 6.27 1 98.25 124 ILE B CA 1
ATOM 2091 C C . ILE B 1 124 ? 7.148 10.023 7.461 1 98.25 124 ILE B C 1
ATOM 2093 O O . ILE B 1 124 ? 7.215 11.258 7.469 1 98.25 124 ILE B O 1
ATOM 2097 N N . ALA B 1 125 ? 6.676 9.305 8.477 1 96.19 125 ALA B N 1
ATOM 2098 C CA . ALA B 1 125 ? 5.953 10.023 9.516 1 96.19 125 ALA B CA 1
ATOM 2099 C C . ALA B 1 125 ? 6.359 9.531 10.906 1 96.19 125 ALA B C 1
ATOM 2101 O O . ALA B 1 125 ? 6.574 8.336 11.109 1 96.19 125 ALA B O 1
ATOM 2102 N N . THR B 1 126 ? 6.469 10.383 11.828 1 94.69 126 THR B N 1
ATOM 2103 C CA . THR B 1 126 ? 6.637 10.109 13.25 1 94.69 126 THR B CA 1
ATOM 2104 C C . THR B 1 126 ? 5.5 10.734 14.055 1 94.69 126 THR B C 1
ATOM 2106 O O . THR B 1 126 ? 5.133 11.891 13.828 1 94.69 126 THR B O 1
ATOM 2109 N N . HIS B 1 127 ? 4.977 9.938 14.867 1 86.94 127 HIS B N 1
ATOM 2110 C CA . HIS B 1 127 ? 3.963 10.453 15.781 1 86.94 127 HIS B CA 1
ATOM 2111 C C . HIS B 1 127 ? 4.582 11.375 16.828 1 86.94 127 HIS B C 1
ATOM 2113 O O . HIS B 1 127 ? 5.582 11.023 17.453 1 86.94 127 HIS B O 1
ATOM 2119 N N . ILE B 1 128 ? 4.012 12.539 17 1 83.94 128 ILE B N 1
ATOM 2120 C CA . ILE B 1 128 ? 4.605 13.5 17.922 1 83.94 128 ILE B CA 1
ATOM 2121 C C . ILE B 1 128 ? 3.664 13.734 19.109 1 83.94 128 ILE B C 1
ATOM 2123 O O . ILE B 1 128 ? 4.113 14 20.219 1 83.94 128 ILE B O 1
ATOM 2127 N N . GLU B 1 129 ? 2.453 13.703 18.844 1 79.56 129 GLU B N 1
ATOM 2128 C CA . GLU B 1 129 ? 1.504 13.914 19.922 1 79.56 129 GLU B CA 1
ATOM 2129 C C . GLU B 1 129 ? 0.171 13.227 19.641 1 79.56 129 GLU B C 1
ATOM 2131 O O . GLU B 1 129 ? -0.18 13 18.484 1 79.56 129 GLU B O 1
ATOM 2136 N N . ASP B 1 130 ? -0.421 12.828 20.734 1 77.31 130 ASP B N 1
ATOM 2137 C CA . ASP B 1 130 ? -1.777 12.305 20.609 1 77.31 130 ASP B CA 1
ATOM 2138 C C . ASP B 1 130 ? -2.797 13.445 20.531 1 77.31 130 ASP B C 1
ATOM 2140 O O . ASP B 1 130 ? -2.893 14.266 21.438 1 77.31 130 ASP B O 1
ATOM 2144 N N . VAL B 1 131 ? -3.436 13.484 19.391 1 76.25 131 VAL B N 1
ATOM 2145 C CA . VAL B 1 131 ? -4.461 14.508 19.203 1 76.25 131 VAL B CA 1
ATOM 2146 C C . VAL B 1 131 ? -5.836 13.852 19.125 1 76.25 131 VAL B C 1
ATOM 2148 O O . VAL B 1 131 ? -6.055 12.969 18.297 1 76.25 131 VAL B O 1
ATOM 2151 N N . SER B 1 132 ? -6.723 14.172 20.016 1 73.25 132 SER B N 1
ATOM 2152 C CA . SER B 1 132 ? -8.078 13.625 19.969 1 73.25 132 SER B CA 1
ATOM 2153 C C . SER B 1 132 ? -8.773 14 18.672 1 73.25 132 SER B C 1
ATOM 2155 O O . SER B 1 132 ? -8.414 14.984 18.016 1 73.25 132 SER B O 1
ATOM 2157 N N . PRO B 1 133 ? -9.758 13.203 18.266 1 70.69 133 PRO B N 1
ATOM 2158 C CA . PRO B 1 133 ? -10.508 13.562 17.062 1 70.69 133 PRO B CA 1
ATOM 2159 C C . PRO B 1 133 ? -11.109 14.961 17.141 1 70.69 133 PRO B C 1
ATOM 2161 O O . PRO B 1 133 ? -11.125 15.688 16.156 1 70.69 133 PRO B O 1
ATOM 2164 N N . GLU B 1 134 ? -11.633 15.258 18.344 1 73.31 134 GLU B N 1
ATOM 2165 C CA . GLU B 1 134 ? -12.227 16.578 18.531 1 73.31 134 GLU B CA 1
ATOM 2166 C C . GLU B 1 134 ? -11.188 17.688 18.344 1 73.31 134 GLU B C 1
ATOM 2168 O O . GLU B 1 134 ? -11.453 18.688 17.688 1 73.31 134 GLU B O 1
ATOM 2173 N N . GLU B 1 135 ? -10.094 17.484 18.953 1 76.81 135 GLU B N 1
ATOM 2174 C CA . GLU B 1 135 ? -9.023 18.469 18.844 1 76.81 135 GLU B CA 1
ATOM 2175 C C . GLU B 1 135 ? -8.5 18.547 17.406 1 76.81 135 GLU B C 1
ATOM 2177 O O . GLU B 1 135 ? -8.141 19.625 16.938 1 76.81 135 GLU B O 1
ATOM 2182 N N . GLN B 1 136 ? -8.391 17.422 16.703 1 73.19 136 GLN B N 1
ATOM 2183 C CA . GLN B 1 136 ? -7.953 17.375 15.305 1 73.19 136 GLN B CA 1
ATOM 2184 C C . GLN B 1 136 ? -8.859 18.234 14.422 1 73.19 136 GLN B C 1
ATOM 2186 O O . GLN B 1 136 ? -8.375 19.031 13.609 1 73.19 136 GLN B O 1
ATOM 2191 N N . GLN B 1 137 ? -10.148 18.031 14.609 1 69.81 137 GLN B N 1
ATOM 2192 C CA . GLN B 1 137 ? -11.117 18.812 13.844 1 69.81 137 GLN B CA 1
ATOM 2193 C C . GLN B 1 137 ? -10.961 20.312 14.109 1 69.81 137 GLN B C 1
ATOM 2195 O O . GLN B 1 137 ? -11.039 21.125 13.188 1 69.81 137 GLN B O 1
ATOM 2200 N N . ARG B 1 138 ? -10.789 20.594 15.43 1 76.12 138 ARG B N 1
ATOM 2201 C CA . ARG B 1 138 ? -10.617 22 15.82 1 76.12 138 ARG B CA 1
ATOM 2202 C C . ARG B 1 138 ? -9.391 22.609 15.156 1 76.12 138 ARG B C 1
ATOM 2204 O O . ARG B 1 138 ? -9.445 23.719 14.641 1 76.12 138 ARG B O 1
ATOM 2211 N N . ARG B 1 139 ? -8.297 21.828 15.148 1 76.75 139 ARG B N 1
ATOM 2212 C CA . ARG B 1 139 ? -7.043 22.328 14.586 1 76.75 139 ARG B CA 1
ATOM 2213 C C . ARG B 1 139 ? -7.145 22.484 13.07 1 76.75 139 ARG B C 1
ATOM 2215 O O . ARG B 1 139 ? -6.562 23.406 12.5 1 76.75 139 ARG B O 1
ATOM 2222 N N . ILE B 1 140 ? -7.777 21.562 12.484 1 72.12 140 ILE B N 1
ATOM 2223 C CA . ILE B 1 140 ? -7.969 21.641 11.039 1 72.12 140 ILE B CA 1
ATOM 2224 C C . ILE B 1 140 ? -8.766 22.906 10.688 1 72.12 140 ILE B C 1
ATOM 2226 O O . ILE B 1 140 ? -8.398 23.641 9.773 1 72.12 140 ILE B O 1
ATOM 2230 N N . LYS B 1 141 ? -9.875 23.188 11.344 1 70.06 141 LYS B N 1
ATOM 2231 C CA . LYS B 1 141 ? -10.719 24.359 11.109 1 70.06 141 LYS B CA 1
ATOM 2232 C C . LYS B 1 141 ? -9.93 25.641 11.305 1 70.06 141 LYS B C 1
ATOM 2234 O O . LYS B 1 141 ? -10.102 26.609 10.555 1 70.06 141 LYS B O 1
ATOM 2239 N N . GLU B 1 142 ? -9.109 25.594 12.289 1 71.75 142 GLU B N 1
ATOM 2240 C CA . GLU B 1 142 ? -8.344 26.797 12.617 1 71.75 142 GLU B CA 1
ATOM 2241 C C . GLU B 1 142 ? -7.242 27.047 11.586 1 71.75 142 GLU B C 1
ATOM 2243 O O . GLU B 1 142 ? -6.844 28.188 11.359 1 71.75 142 GLU B O 1
ATOM 2248 N N . SER B 1 143 ? -6.57 25.938 11.117 1 63.25 143 SER B N 1
ATOM 2249 C CA . SER B 1 143 ? -5.473 26.078 10.164 1 63.25 143 SER B CA 1
ATOM 2250 C C . SER B 1 143 ? -5.973 26.562 8.812 1 63.25 143 SER B C 1
ATOM 2252 O O . SER B 1 143 ? -5.188 27.031 7.984 1 63.25 143 SER B O 1
ATOM 2254 N N . GLY B 1 144 ? -7.156 26.75 8.664 1 56.56 144 GLY B N 1
ATOM 2255 C CA . GLY B 1 144 ? -7.719 27.188 7.398 1 56.56 144 GLY B CA 1
ATOM 2256 C C . GLY B 1 144 ? -7.688 26.109 6.328 1 56.56 144 GLY B C 1
ATOM 2257 O O . GLY B 1 144 ? -7.914 26.391 5.152 1 56.56 144 GLY B O 1
ATOM 2258 N N . THR B 1 145 ? -6.941 25.125 6.703 1 48.56 145 THR B N 1
ATOM 2259 C CA . THR B 1 145 ? -6.859 24.078 5.684 1 48.56 145 THR B CA 1
ATOM 2260 C C . THR B 1 145 ? -8.242 23.5 5.391 1 48.56 145 THR B C 1
ATOM 2262 O O . THR B 1 145 ? -8.477 22.953 4.309 1 48.56 145 THR B O 1
ATOM 2265 N N . LEU B 1 146 ? -9.039 23.422 6.398 1 42.97 146 LEU B N 1
ATOM 2266 C CA . LEU B 1 146 ? -10.43 23.062 6.156 1 42.97 146 LEU B CA 1
ATOM 2267 C C . LEU B 1 146 ? -11.281 24.312 5.992 1 42.97 146 LEU B C 1
ATOM 2269 O O . LEU B 1 146 ? -11.125 25.281 6.738 1 42.97 146 LEU B O 1
#

Secondary structure (DSSP, 8-state):
-----S-TT--SEEEEEE-S-HHHHHHHHHHHH--EEEEEEE-TTS-EEEEEEEETTEEEEEE---SSS--B--EEEEE-S-HHHHHHHHHHTT-EEEEEEEEETTTTEEEEEEE-TTS-EEEEEEE-----HHHHHHHHHHHT--/-----S-TT--SEEEEEE-S-HHHHHHHHHHHH--EEEEEEE-TTS-EEEEEEEETTEEEEEE---SSS--B--EEEEE-S-HHHHHHHHHHTT-EEEEEEEEETTTTEEEEEEE-TTS-EEEEEEE-----HHHHHHHHHHHT--